Protein AF-A0A2E7THU2-F1 (afdb_monomer_lite)

Foldseek 3Di:
DDDDDDDDDDDDDDDDDDDDDDDDDDDDDDDPPPPPPPPDQPDQDPPADCALQQHDRRHGPLDALVDDDRDPFAWDDDPPPVASKTWTWDDDVPWTWIWIFHAAPSGTFKIKIWTDDPDLDPVVLVVVLVVVQVVVCVVQNHFPDKDKDWDADDPDDPDPQSKDWTWIWIKTWGPDPQKIKIWIWTWTHIPDDDPDHPDDDIDIITMIMIGGPVRPDHPDDDDPDDPDDDPVVVD

Sequence (235 aa):
MQLGYSQDDSLSFNPDSLETANVSTDTLSQVSAESISEESPAVLDPSIPLTIDAGYKGFLWGSSFQTTIITNFTKINKPDTSSMVKSFVGNLGPDSAHVHYFFADSGFWKVEIDFVIHDLSVEKQVQTFLRHEKNISEVYGPPSKINHKESGVSSAYSNLLDQRFSNAFYRSSWKAEPAVIELYLNSSVLLPKSDVSIFSGNYSILKLVYYNPDYMYSSSPAPPSQELPSIFEIY

pLDDT: mean 75.96, std 21.64, range [27.23, 97.25]

Secondary structure (DSSP, 8-state):
----PPP-----------------------------------PPPTTS--STTTEETTEETT--TTSPP--SSEEE--S-TTS-EEEEEEEETTEEEEEEEEEETTEEEEEEEEE------HHHHHHHHHHHHHHHHHHH-S-SEEEEEEEPPPS--SSTT--EEEEEEEEEEEEETTEEEEEEEEEEEEES--SS-SS---EEEEEEEEE-GGG----SPPPP---PPPGGG--

Radius of gyration: 30.38 Å; chains: 1; bounding box: 100×60×69 Å

Structure (mmCIF, N/CA/C/O backbone):
data_AF-A0A2E7THU2-F1
#
_entry.id   AF-A0A2E7THU2-F1
#
loop_
_atom_site.group_PDB
_atom_site.id
_atom_site.type_symbol
_atom_site.label_atom_id
_atom_site.label_alt_id
_atom_site.label_comp_id
_atom_site.label_asym_id
_atom_site.label_entity_id
_atom_site.label_seq_id
_atom_site.pdbx_PDB_ins_code
_atom_site.Cartn_x
_atom_site.Cartn_y
_atom_site.Cartn_z
_atom_site.occupancy
_atom_site.B_iso_or_equiv
_atom_site.auth_seq_id
_atom_site.auth_comp_id
_atom_site.auth_asym_id
_atom_site.auth_atom_id
_atom_site.pdbx_PDB_model_num
ATOM 1 N N . MET A 1 1 ? 43.177 21.218 44.335 1.00 36.66 1 MET A N 1
ATOM 2 C CA . MET A 1 1 ? 44.374 20.453 44.750 1.00 36.66 1 MET A CA 1
ATOM 3 C C . MET A 1 1 ? 43.893 19.242 45.525 1.00 36.66 1 MET A C 1
ATOM 5 O O . MET A 1 1 ? 43.012 19.436 46.342 1.00 36.66 1 MET A O 1
ATOM 9 N N . GLN A 1 2 ? 44.361 18.012 45.386 1.00 32.69 2 GLN A N 1
ATOM 10 C CA . GLN A 1 2 ? 45.108 17.267 44.376 1.00 32.69 2 GLN A CA 1
ATOM 11 C C . GLN A 1 2 ? 44.955 15.792 44.812 1.00 32.69 2 GLN A C 1
ATOM 13 O O . GLN A 1 2 ? 44.773 15.521 45.996 1.00 32.69 2 GLN A O 1
ATOM 18 N N . LEU A 1 3 ? 44.956 14.882 43.839 1.00 36.28 3 LEU A N 1
ATOM 19 C CA . LEU A 1 3 ? 44.870 13.424 43.977 1.00 36.28 3 LEU A CA 1
ATOM 20 C C . LEU A 1 3 ? 45.953 12.829 44.896 1.00 36.28 3 LEU A C 1
ATOM 22 O O . LEU A 1 3 ? 47.043 13.384 45.004 1.00 36.28 3 LEU A O 1
ATOM 26 N N . GLY A 1 4 ? 45.675 11.640 45.439 1.00 29.69 4 GLY A N 1
ATOM 27 C CA . GLY A 1 4 ? 46.665 10.761 46.065 1.00 29.69 4 GLY A CA 1
ATOM 28 C C . GLY A 1 4 ? 46.349 9.287 45.803 1.00 29.69 4 GLY A C 1
ATOM 29 O O . GLY A 1 4 ? 45.709 8.640 46.625 1.00 29.69 4 GLY A O 1
ATOM 30 N N . TYR A 1 5 ? 46.782 8.786 44.643 1.00 34.19 5 TYR A N 1
ATOM 31 C CA . TYR A 1 5 ? 47.061 7.366 44.389 1.00 34.19 5 TYR A CA 1
ATOM 32 C C . TYR A 1 5 ? 48.467 7.046 44.930 1.00 34.19 5 TYR A C 1
ATOM 34 O O . TYR A 1 5 ? 49.351 7.898 44.846 1.00 34.19 5 TYR A O 1
ATOM 42 N N . SER A 1 6 ? 48.673 5.840 45.472 1.00 36.47 6 SER A N 1
ATOM 43 C CA . SER A 1 6 ? 50.003 5.311 45.823 1.00 36.47 6 SER A CA 1
ATOM 44 C C . SER A 1 6 ? 50.592 4.455 44.697 1.00 36.47 6 SER A C 1
ATOM 46 O O . SER A 1 6 ? 49.871 3.709 44.038 1.00 36.47 6 SER A O 1
ATOM 48 N N . GLN A 1 7 ? 51.906 4.638 44.552 1.00 38.53 7 GLN A N 1
ATOM 49 C CA . GLN A 1 7 ? 52.924 4.099 43.636 1.00 38.53 7 GLN A CA 1
ATOM 50 C C . GLN A 1 7 ? 53.093 2.569 43.677 1.00 38.53 7 GLN A C 1
ATOM 52 O O . GLN A 1 7 ? 52.879 1.959 44.721 1.00 38.53 7 GLN A O 1
ATOM 57 N N . ASP A 1 8 ? 53.225 1.933 42.507 1.00 32.88 8 ASP A N 1
ATOM 58 C CA . ASP A 1 8 ? 54.447 1.493 41.777 1.00 32.88 8 ASP A CA 1
ATOM 59 C C . ASP A 1 8 ? 55.126 0.252 42.376 1.00 32.88 8 ASP A C 1
ATOM 61 O O . ASP A 1 8 ? 55.582 0.278 43.512 1.00 32.88 8 ASP A O 1
ATOM 65 N N . ASP A 1 9 ? 55.290 -0.794 41.557 1.00 31.39 9 ASP A N 1
ATOM 66 C CA . ASP A 1 9 ? 56.649 -1.183 41.169 1.00 31.39 9 ASP A CA 1
ATOM 67 C C . ASP A 1 9 ? 56.660 -1.975 39.850 1.00 31.39 9 ASP A C 1
ATOM 69 O O . ASP A 1 9 ? 55.867 -2.888 39.613 1.00 31.39 9 ASP A O 1
ATOM 73 N N . SER A 1 10 ? 57.568 -1.574 38.972 1.00 34.47 10 SER A N 1
ATOM 74 C CA . SER A 1 10 ? 57.788 -2.083 37.621 1.00 34.47 10 SER A CA 1
ATOM 75 C C . SER A 1 10 ? 59.093 -2.862 37.577 1.00 34.47 10 SER A C 1
ATOM 77 O O . SER A 1 10 ? 60.084 -2.296 38.011 1.00 34.47 10 SER A O 1
ATOM 79 N N . LEU A 1 11 ? 59.158 -4.039 36.942 1.00 30.11 11 LEU A N 1
ATOM 80 C CA . LEU A 1 11 ? 60.381 -4.505 36.268 1.00 30.11 11 LEU A CA 1
ATOM 81 C C . LEU A 1 11 ? 60.053 -5.472 35.115 1.00 30.11 11 LEU A C 1
ATOM 83 O O . LEU A 1 11 ? 59.598 -6.596 35.307 1.00 30.11 11 LEU A O 1
ATOM 87 N N . SER A 1 12 ? 60.325 -5.005 33.900 1.00 32.69 12 SER A N 1
ATOM 88 C CA . SER A 1 12 ? 60.489 -5.777 32.666 1.00 32.69 12 SER A CA 1
ATOM 89 C C . SER A 1 12 ? 61.888 -6.405 32.592 1.00 32.69 12 SER A C 1
ATOM 91 O O . SER A 1 12 ? 62.835 -5.740 32.998 1.00 32.69 12 SER A O 1
ATOM 93 N N . PHE A 1 13 ? 62.038 -7.597 32.000 1.00 27.23 13 PHE A N 1
ATOM 94 C CA . PHE A 1 13 ? 62.863 -7.871 30.799 1.00 27.23 13 PHE A CA 1
ATOM 95 C C . PHE A 1 13 ? 62.991 -9.386 30.524 1.00 27.23 13 PHE A C 1
ATOM 97 O O . PHE A 1 13 ? 63.272 -10.177 31.418 1.00 27.23 13 PHE A O 1
ATOM 104 N N . ASN A 1 14 ? 62.794 -9.750 29.253 1.00 37.06 14 ASN A N 1
ATOM 105 C CA . ASN A 1 14 ? 63.064 -11.050 28.613 1.00 37.06 14 ASN A CA 1
ATOM 106 C C . ASN A 1 14 ? 64.554 -11.097 28.185 1.00 37.06 14 ASN A C 1
ATOM 108 O O . ASN A 1 14 ? 65.087 -10.012 27.915 1.00 37.06 14 ASN A O 1
ATOM 112 N N . PRO A 1 15 ? 65.241 -12.261 28.075 1.00 40.44 15 PRO A N 1
ATOM 113 C CA . PRO A 1 15 ? 65.315 -12.931 26.760 1.00 40.44 15 PRO A CA 1
ATOM 114 C C . PRO A 1 15 ? 65.595 -14.465 26.739 1.00 40.44 15 PRO A C 1
ATOM 116 O O . PRO A 1 15 ? 66.314 -15.010 27.567 1.00 40.44 15 PRO A O 1
ATOM 119 N N . ASP A 1 16 ? 65.035 -15.106 25.708 1.00 31.17 16 ASP A N 1
ATOM 120 C CA . ASP A 1 16 ? 65.533 -16.182 24.819 1.00 31.17 16 ASP A CA 1
ATOM 121 C C . ASP A 1 16 ? 66.603 -17.214 25.271 1.00 31.17 16 ASP A C 1
ATOM 123 O O . ASP A 1 16 ? 67.720 -16.865 25.649 1.00 31.17 16 ASP A O 1
ATOM 127 N N . SER A 1 17 ? 66.307 -18.512 25.081 1.00 33.50 17 SER A N 1
ATOM 128 C CA . SER A 1 17 ? 67.277 -19.619 24.898 1.00 33.50 17 SER A CA 1
ATOM 129 C C . SER A 1 17 ? 66.589 -20.862 24.300 1.00 33.50 17 SER A C 1
ATOM 131 O O . SER A 1 17 ? 65.659 -21.405 24.895 1.00 33.50 17 SER A O 1
ATOM 133 N N . LEU A 1 18 ? 67.071 -21.319 23.138 1.00 32.97 18 LEU A N 1
ATOM 134 C CA . LEU A 1 18 ? 66.716 -22.575 22.462 1.00 32.97 18 LEU A CA 1
ATOM 135 C C . LEU A 1 18 ? 67.296 -23.813 23.174 1.00 32.97 18 LEU A C 1
ATOM 137 O O . LEU A 1 18 ? 68.434 -23.753 23.621 1.00 32.97 18 LEU A O 1
ATOM 141 N N . GLU A 1 19 ? 66.602 -24.960 23.102 1.00 32.38 19 GLU A N 1
ATOM 142 C CA . GLU A 1 19 ? 67.194 -26.228 22.624 1.00 32.38 19 GLU A CA 1
ATOM 143 C C . GLU A 1 19 ? 66.137 -27.294 22.237 1.00 32.38 19 GLU A C 1
ATOM 145 O O . GLU A 1 19 ? 65.089 -27.454 22.856 1.00 32.38 19 GLU A O 1
ATOM 150 N N . THR A 1 20 ? 66.450 -27.976 21.133 1.00 29.09 20 THR A N 1
ATOM 151 C CA . THR A 1 20 ? 65.797 -29.074 20.379 1.00 29.09 20 THR A CA 1
ATOM 152 C C . THR A 1 20 ? 65.782 -30.417 21.155 1.00 29.09 20 THR A C 1
ATOM 154 O O . THR A 1 20 ? 66.519 -30.541 22.118 1.00 29.09 20 THR A O 1
ATOM 157 N N . ALA A 1 21 ? 65.082 -31.521 20.847 1.00 28.55 21 ALA A N 1
ATOM 158 C CA . ALA A 1 21 ? 64.536 -32.113 19.622 1.00 28.55 21 ALA A CA 1
ATOM 159 C C . ALA A 1 21 ? 63.542 -33.250 19.990 1.00 28.55 21 ALA A C 1
ATOM 161 O O . ALA A 1 21 ? 63.718 -33.892 21.022 1.00 28.55 21 ALA A O 1
ATOM 162 N N . ASN A 1 22 ? 62.592 -33.593 19.107 1.00 33.06 22 ASN A N 1
ATOM 163 C CA . ASN A 1 22 ? 62.452 -34.981 18.636 1.00 33.06 22 ASN A CA 1
ATOM 164 C C . ASN A 1 22 ? 61.544 -35.079 17.399 1.00 33.06 22 ASN A C 1
ATOM 166 O O . ASN A 1 22 ? 60.392 -34.655 17.406 1.00 33.06 22 ASN A O 1
ATOM 170 N N . VAL A 1 23 ? 62.101 -35.664 16.339 1.00 34.66 23 VAL A N 1
ATOM 171 C CA . VAL A 1 23 ? 61.434 -36.041 15.089 1.00 34.66 23 VAL A CA 1
ATOM 172 C C . VAL A 1 23 ? 60.773 -37.405 15.271 1.00 34.66 23 VAL A C 1
ATOM 174 O O . VAL A 1 23 ? 61.412 -38.346 15.735 1.00 34.66 23 VAL A O 1
ATOM 177 N N . SER A 1 24 ? 59.523 -37.541 14.836 1.00 36.72 24 SER A N 1
ATOM 178 C CA . SER A 1 24 ? 58.955 -38.800 14.346 1.00 36.72 24 SER A CA 1
ATOM 179 C C . SER A 1 24 ? 57.839 -38.463 13.361 1.00 36.72 24 SER A C 1
ATOM 181 O O . SER A 1 24 ? 56.866 -37.793 13.691 1.00 36.72 24 SER A O 1
ATOM 183 N N . THR A 1 25 ? 58.064 -38.868 12.119 1.00 33.19 25 THR A N 1
ATOM 184 C CA . THR A 1 25 ? 57.139 -38.871 10.984 1.00 33.19 25 THR A CA 1
ATOM 185 C C . THR A 1 25 ? 5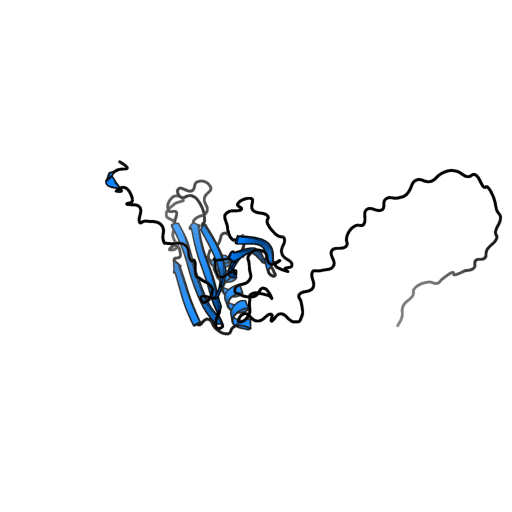5.950 -39.791 11.261 1.00 33.19 25 THR A C 1
ATOM 187 O O . THR A 1 25 ? 56.176 -40.861 11.819 1.00 33.19 25 THR A O 1
ATOM 190 N N . ASP A 1 26 ? 54.734 -39.450 10.822 1.00 28.98 26 ASP A N 1
ATOM 191 C CA . ASP A 1 26 ? 54.126 -40.058 9.624 1.00 28.98 26 ASP A CA 1
ATOM 192 C C . ASP A 1 26 ? 52.712 -39.495 9.322 1.00 28.98 26 ASP A C 1
ATOM 194 O O . ASP A 1 26 ? 51.917 -39.206 10.211 1.00 28.98 26 ASP A O 1
ATOM 198 N N . THR A 1 27 ? 52.464 -39.390 8.018 1.00 36.00 27 THR A N 1
ATOM 199 C CA . THR A 1 27 ? 51.205 -39.473 7.262 1.00 36.00 27 THR A CA 1
ATOM 200 C C . THR A 1 27 ? 50.107 -38.400 7.348 1.00 36.00 27 THR A C 1
ATOM 202 O O . THR A 1 27 ? 49.414 -38.183 8.336 1.00 36.00 27 THR A O 1
ATOM 205 N N . LEU A 1 28 ? 49.894 -37.829 6.157 1.00 38.88 28 LEU A N 1
ATOM 206 C CA . LEU A 1 28 ? 48.783 -37.027 5.664 1.00 38.88 28 LEU A CA 1
ATOM 207 C C . LEU A 1 28 ? 47.397 -37.428 6.195 1.00 38.88 28 LEU A C 1
ATOM 209 O O . LEU A 1 28 ? 46.956 -38.565 6.043 1.00 38.88 28 LEU A O 1
ATOM 213 N N . SER A 1 29 ? 46.619 -36.421 6.583 1.00 35.50 29 SER A N 1
ATOM 214 C CA . SER A 1 29 ? 45.188 -36.367 6.279 1.00 35.50 29 SER A CA 1
ATOM 215 C C . SER A 1 29 ? 44.806 -34.912 6.031 1.00 35.50 29 SER A C 1
ATOM 217 O O . SER A 1 29 ? 44.864 -34.071 6.925 1.00 35.50 29 SER A O 1
ATOM 219 N N . GLN A 1 30 ? 44.507 -34.612 4.766 1.00 34.91 30 GLN A N 1
ATOM 220 C CA . GLN A 1 30 ? 44.050 -33.310 4.302 1.00 34.91 30 GLN A CA 1
ATOM 221 C C . GLN A 1 30 ? 42.793 -32.886 5.062 1.00 34.91 30 GLN A C 1
ATOM 223 O O . GLN A 1 30 ? 41.739 -33.511 4.967 1.00 34.91 30 GLN A O 1
ATOM 228 N N . VAL A 1 31 ? 42.920 -31.755 5.747 1.00 32.41 31 VAL A N 1
ATOM 229 C CA . VAL A 1 31 ? 41.835 -30.820 6.031 1.00 32.41 31 VAL A CA 1
ATOM 230 C C . VAL A 1 31 ? 41.102 -30.516 4.724 1.00 32.41 31 VAL A C 1
ATOM 232 O O . VAL A 1 31 ? 41.600 -29.777 3.877 1.00 32.41 31 VAL A O 1
ATOM 235 N N . SER A 1 32 ? 39.912 -31.089 4.555 1.00 32.72 32 SER A N 1
ATOM 236 C CA . SER A 1 32 ? 38.909 -30.500 3.671 1.00 32.72 32 SER A CA 1
ATOM 237 C C . SER A 1 32 ? 38.286 -29.357 4.456 1.00 32.72 32 SER A C 1
ATOM 239 O O . SER A 1 32 ? 37.330 -29.545 5.200 1.00 32.72 32 SER A O 1
ATOM 241 N N . ALA A 1 33 ? 38.918 -28.187 4.368 1.00 36.19 33 ALA A N 1
ATOM 242 C CA . ALA A 1 33 ? 38.270 -26.944 4.730 1.00 36.19 33 ALA A CA 1
ATOM 243 C C . ALA A 1 33 ? 37.084 -26.784 3.774 1.00 36.19 33 ALA A C 1
ATOM 245 O O . ALA A 1 33 ? 37.266 -26.463 2.600 1.00 36.19 33 ALA A O 1
ATOM 246 N N . GLU A 1 34 ? 35.881 -27.082 4.263 1.00 31.73 34 GLU A N 1
ATOM 247 C CA . GLU A 1 34 ? 34.660 -26.580 3.651 1.00 31.73 34 GLU A CA 1
ATOM 248 C C . GLU A 1 34 ? 34.815 -25.066 3.562 1.00 31.73 34 GLU A C 1
ATOM 250 O O . GLU A 1 34 ? 34.878 -24.353 4.565 1.00 31.73 34 GLU A O 1
ATOM 255 N N . SER A 1 35 ? 34.966 -24.591 2.332 1.00 34.38 35 SER A N 1
ATOM 256 C CA . SER A 1 35 ? 34.898 -23.187 1.988 1.00 34.38 35 SER A CA 1
ATOM 257 C C . SER A 1 35 ? 33.514 -22.687 2.380 1.00 34.38 35 SER A C 1
ATOM 259 O O . SER A 1 35 ? 32.553 -22.827 1.618 1.00 34.38 35 SER A O 1
ATOM 261 N N . ILE A 1 36 ? 33.418 -22.124 3.584 1.00 36.06 36 ILE A N 1
ATOM 262 C CA . ILE A 1 36 ? 32.343 -21.218 3.963 1.00 36.06 36 ILE A CA 1
ATOM 263 C C . ILE A 1 36 ? 32.417 -20.107 2.924 1.00 36.06 36 ILE A C 1
ATOM 265 O O . ILE A 1 36 ? 33.334 -19.289 2.924 1.00 36.06 36 ILE A O 1
ATOM 269 N N . SER A 1 37 ? 31.511 -20.171 1.954 1.00 37.53 37 SER A N 1
ATOM 270 C CA . SER A 1 37 ? 31.325 -19.090 1.006 1.00 37.53 37 SER A CA 1
ATOM 271 C C . SER A 1 37 ? 30.804 -17.929 1.837 1.00 37.53 37 SER A C 1
ATOM 273 O O . SER A 1 37 ? 29.644 -17.925 2.238 1.00 37.53 37 SER A O 1
ATOM 275 N N . GLU A 1 38 ? 31.685 -16.992 2.174 1.00 38.62 38 GLU A N 1
ATOM 276 C CA . GLU A 1 38 ? 31.270 -15.661 2.587 1.00 38.62 38 GLU A CA 1
ATOM 277 C C . GLU A 1 38 ? 30.451 -15.108 1.418 1.00 38.62 38 GLU A C 1
ATOM 279 O O . GLU A 1 38 ? 31.000 -14.715 0.385 1.00 38.62 38 GLU A O 1
ATOM 284 N N . GLU A 1 39 ? 29.120 -15.168 1.536 1.00 42.59 39 GLU A N 1
ATOM 285 C CA . GLU A 1 39 ? 28.214 -14.425 0.670 1.00 42.59 39 GLU A CA 1
ATOM 286 C C . GLU A 1 39 ? 28.610 -12.956 0.794 1.00 42.59 39 GLU A C 1
ATOM 288 O O . GLU A 1 39 ? 28.252 -12.254 1.740 1.00 42.59 39 GLU A O 1
ATOM 293 N N . SER A 1 40 ? 29.414 -12.500 -0.166 1.00 41.00 40 SER A N 1
ATOM 294 C CA . SER A 1 40 ? 29.625 -11.082 -0.391 1.00 41.00 40 SER A CA 1
ATOM 295 C C . SER A 1 40 ? 28.244 -10.437 -0.510 1.00 41.00 40 SER A C 1
ATOM 297 O O . SER A 1 40 ? 27.393 -10.987 -1.220 1.00 41.00 40 SER A O 1
ATOM 299 N N . PRO A 1 41 ? 27.985 -9.306 0.170 1.00 47.34 41 PRO A N 1
ATOM 300 C CA . PRO A 1 41 ? 26.692 -8.648 0.079 1.00 47.34 41 PRO A CA 1
ATOM 301 C C . PRO A 1 41 ? 26.412 -8.390 -1.397 1.00 47.34 41 PRO A C 1
ATOM 303 O O . PRO A 1 41 ? 27.252 -7.814 -2.086 1.00 47.34 41 PRO A O 1
ATOM 306 N N . ALA A 1 42 ? 25.276 -8.879 -1.896 1.00 57.41 42 ALA A N 1
ATOM 307 C CA . ALA A 1 42 ? 24.898 -8.731 -3.292 1.00 57.41 42 ALA A CA 1
ATOM 308 C C . ALA A 1 42 ? 24.876 -7.235 -3.644 1.00 57.41 42 ALA A C 1
ATOM 310 O O . ALA A 1 42 ? 23.967 -6.500 -3.256 1.00 57.41 42 ALA A O 1
ATOM 311 N N . VAL A 1 43 ? 25.929 -6.768 -4.315 1.00 58.12 43 VAL A N 1
ATOM 312 C CA . VAL A 1 43 ? 26.089 -5.360 -4.669 1.00 58.12 43 VAL A CA 1
ATOM 313 C C . VAL A 1 43 ? 25.135 -5.075 -5.822 1.00 58.12 43 VAL A C 1
ATOM 315 O O . VAL A 1 43 ? 25.217 -5.710 -6.873 1.00 58.12 43 VAL A O 1
ATOM 318 N N . LEU A 1 44 ? 24.205 -4.143 -5.614 1.00 62.81 44 LEU A N 1
ATOM 319 C CA . LEU A 1 44 ? 23.364 -3.611 -6.684 1.00 62.81 44 LEU A CA 1
ATOM 320 C C . LEU A 1 44 ? 24.270 -2.985 -7.753 1.00 62.81 44 LEU A C 1
ATOM 322 O O . LEU A 1 44 ? 25.150 -2.193 -7.416 1.00 62.81 44 LEU A O 1
ATOM 326 N N . ASP A 1 45 ? 24.060 -3.336 -9.023 1.00 64.50 45 ASP A N 1
ATOM 327 C CA . ASP A 1 45 ? 24.784 -2.717 -10.136 1.00 64.50 45 ASP A CA 1
ATOM 328 C C . ASP A 1 45 ? 24.530 -1.195 -10.111 1.00 64.50 45 ASP A C 1
ATOM 330 O O . ASP A 1 45 ? 23.372 -0.775 -10.213 1.00 64.50 45 ASP A O 1
ATOM 334 N N . PRO A 1 46 ? 25.577 -0.357 -9.971 1.00 64.31 46 PRO A N 1
ATOM 335 C CA . PRO A 1 46 ? 25.435 1.097 -9.892 1.00 64.31 46 PRO A CA 1
ATOM 336 C C . PRO A 1 46 ? 24.834 1.717 -11.161 1.00 64.31 46 PRO A C 1
ATOM 338 O O . PRO A 1 46 ? 24.434 2.880 -11.142 1.00 64.31 46 PRO A O 1
ATOM 341 N N . SER A 1 47 ? 24.764 0.959 -12.256 1.00 66.94 47 SER A N 1
ATOM 342 C CA . SER A 1 47 ? 24.158 1.378 -13.520 1.00 66.94 47 SER A CA 1
ATOM 343 C C . SER A 1 47 ? 22.625 1.343 -13.491 1.00 66.94 47 SER A C 1
ATOM 345 O O . SER A 1 47 ? 21.994 1.913 -14.382 1.00 66.94 47 SER A O 1
ATOM 347 N N . ILE A 1 48 ? 22.008 0.680 -12.502 1.00 68.88 48 ILE A N 1
ATOM 348 C CA . ILE A 1 48 ? 20.552 0.538 -12.425 1.00 68.88 48 ILE A CA 1
ATOM 349 C C . ILE A 1 48 ? 19.942 1.728 -11.669 1.00 68.88 48 ILE A C 1
ATOM 351 O O . ILE A 1 48 ? 20.269 1.945 -10.498 1.00 68.88 48 ILE A O 1
ATOM 355 N N . PRO A 1 49 ? 19.006 2.479 -12.280 1.00 71.50 49 PRO A N 1
ATOM 356 C CA . PRO A 1 49 ? 18.317 3.556 -11.584 1.00 71.50 49 PRO A CA 1
ATOM 357 C C . PRO A 1 49 ? 17.529 3.028 -10.376 1.00 71.50 49 PRO A C 1
ATOM 359 O O . PRO A 1 49 ? 16.746 2.082 -10.474 1.00 71.50 49 PRO A O 1
ATOM 362 N N . LEU A 1 50 ? 17.714 3.669 -9.220 1.00 80.31 50 LEU A N 1
ATOM 363 C CA . LEU A 1 50 ? 16.972 3.378 -7.983 1.00 80.31 50 LEU A CA 1
ATOM 364 C C . LEU A 1 50 ? 15.651 4.158 -7.889 1.00 80.31 50 LEU A C 1
ATOM 366 O O . LEU A 1 50 ? 14.996 4.170 -6.844 1.00 80.31 50 LEU A O 1
ATOM 370 N N . THR A 1 51 ? 15.286 4.843 -8.964 1.00 84.00 51 THR A N 1
ATOM 371 C CA . THR A 1 51 ? 14.125 5.714 -9.060 1.00 84.00 51 THR A CA 1
ATOM 372 C C . THR A 1 51 ? 12.879 4.910 -9.431 1.00 84.00 51 THR A C 1
ATOM 374 O O . THR A 1 51 ? 12.942 3.909 -10.145 1.00 84.00 51 THR A O 1
ATOM 377 N N . ILE A 1 52 ? 11.728 5.336 -8.900 1.00 88.00 52 ILE A N 1
ATOM 378 C CA . ILE A 1 52 ? 10.468 4.587 -9.020 1.00 88.00 52 ILE A CA 1
ATOM 379 C C . ILE A 1 52 ? 9.912 4.552 -10.452 1.00 88.00 52 ILE A C 1
ATOM 381 O O . ILE A 1 52 ? 9.104 3.687 -10.780 1.00 88.00 52 ILE A O 1
ATOM 385 N N . ASP A 1 53 ? 10.358 5.470 -11.306 1.00 86.75 53 ASP A N 1
ATOM 386 C CA . ASP A 1 53 ? 10.016 5.539 -12.725 1.00 86.75 53 ASP A CA 1
ATOM 387 C C . ASP A 1 53 ? 10.612 4.368 -13.524 1.00 86.75 53 ASP A C 1
ATOM 389 O O . ASP A 1 53 ? 9.950 3.812 -14.400 1.00 86.75 53 ASP A O 1
ATOM 393 N N . ALA A 1 54 ? 11.826 3.941 -13.174 1.00 86.69 54 ALA A N 1
ATOM 394 C CA . ALA A 1 54 ? 12.511 2.815 -13.798 1.00 86.69 54 ALA A CA 1
ATOM 395 C C . ALA A 1 54 ? 12.137 1.466 -13.164 1.00 86.69 54 ALA A C 1
ATOM 397 O O . ALA A 1 54 ? 12.045 0.450 -13.858 1.00 86.69 54 ALA A O 1
ATOM 398 N N . GLY A 1 55 ? 11.923 1.432 -11.847 1.00 88.56 55 GLY A N 1
ATOM 399 C CA . GLY A 1 55 ? 11.672 0.188 -11.127 1.00 88.56 55 GLY A CA 1
ATOM 400 C C . GLY A 1 55 ? 11.528 0.355 -9.620 1.00 88.56 55 GLY A C 1
ATOM 401 O O . GLY A 1 55 ? 11.649 1.442 -9.067 1.00 88.56 55 GLY A O 1
ATOM 402 N N . TYR A 1 56 ? 11.312 -0.751 -8.912 1.00 89.69 56 TYR A N 1
ATOM 403 C CA . TYR A 1 56 ? 11.265 -0.743 -7.452 1.00 89.69 56 TYR A CA 1
ATOM 404 C C . TYR A 1 56 ? 12.612 -1.160 -6.855 1.00 89.69 56 TYR A C 1
ATOM 406 O O . TYR A 1 56 ? 13.021 -2.312 -6.993 1.00 89.69 56 TYR A O 1
ATOM 414 N N . LYS A 1 57 ? 13.290 -0.236 -6.155 1.00 87.25 57 LYS A N 1
ATOM 415 C CA . LYS A 1 57 ? 14.573 -0.474 -5.454 1.00 87.25 57 LYS A CA 1
ATOM 416 C C . LYS A 1 57 ? 15.631 -1.168 -6.333 1.00 87.25 57 LYS A C 1
ATOM 418 O O . LYS A 1 57 ? 16.282 -2.111 -5.896 1.00 87.25 57 LYS A O 1
ATOM 423 N N . GLY A 1 58 ? 15.778 -0.715 -7.578 1.00 84.12 58 GLY A N 1
ATOM 424 C CA . GLY A 1 58 ? 16.725 -1.295 -8.538 1.00 84.12 58 GLY A CA 1
ATOM 425 C C . GLY A 1 58 ? 16.221 -2.553 -9.254 1.00 84.12 58 GLY A C 1
ATOM 426 O O . GLY A 1 58 ? 16.964 -3.158 -10.017 1.00 84.12 58 GLY A O 1
ATOM 427 N N . PHE A 1 59 ? 14.965 -2.959 -9.053 1.00 90.19 59 PHE A N 1
ATOM 428 C CA . PHE A 1 59 ? 14.328 -3.995 -9.863 1.00 90.19 59 PHE A CA 1
ATOM 429 C C . PHE A 1 59 ? 13.414 -3.362 -10.917 1.00 90.19 59 PHE A C 1
ATOM 431 O O . PHE A 1 59 ? 12.372 -2.799 -10.580 1.00 90.19 59 PHE A O 1
ATOM 438 N N . LEU A 1 60 ? 13.828 -3.427 -12.185 1.00 92.00 60 LEU A N 1
ATOM 439 C CA . LEU A 1 60 ? 13.194 -2.712 -13.297 1.00 92.00 60 LEU A CA 1
ATOM 440 C C . LEU A 1 60 ? 11.785 -3.229 -13.605 1.00 92.00 60 LEU A C 1
ATOM 442 O O . LEU A 1 60 ? 11.561 -4.445 -13.638 1.00 92.00 60 LEU A O 1
ATOM 446 N N . TRP A 1 61 ? 10.857 -2.316 -13.901 1.00 92.88 61 TRP A N 1
ATOM 447 C CA . TRP A 1 61 ? 9.534 -2.668 -14.428 1.00 92.88 61 TRP A CA 1
ATOM 448 C C . TRP A 1 61 ? 9.661 -3.482 -15.728 1.00 92.88 61 TRP A C 1
ATOM 450 O O . TRP A 1 61 ? 10.591 -3.290 -16.506 1.00 92.88 61 TRP A O 1
ATOM 460 N N . GLY A 1 62 ? 8.766 -4.447 -15.936 1.00 90.62 62 GLY A N 1
ATOM 461 C CA . GLY A 1 62 ? 8.793 -5.369 -17.076 1.00 90.62 62 GLY A CA 1
ATOM 462 C C . GLY A 1 62 ? 9.843 -6.483 -16.995 1.00 90.62 62 GLY A C 1
ATOM 463 O O . GLY A 1 62 ? 9.922 -7.324 -17.889 1.00 90.62 62 GLY A O 1
ATOM 464 N N . SER A 1 63 ? 10.639 -6.548 -15.922 1.00 91.81 63 SER A N 1
ATOM 465 C CA . SER A 1 63 ? 11.635 -7.614 -15.751 1.00 91.81 63 SER A CA 1
ATOM 466 C C . SER A 1 63 ? 10.999 -9.006 -15.743 1.00 91.81 63 SER A C 1
ATOM 468 O O . SER A 1 63 ? 9.932 -9.220 -15.162 1.00 91.81 63 SER A O 1
ATOM 470 N N . SER A 1 64 ? 11.692 -9.975 -16.343 1.00 90.06 64 SER A N 1
ATOM 471 C CA . SER A 1 64 ? 11.266 -11.377 -16.365 1.00 90.06 64 SER A CA 1
ATOM 472 C C . SER A 1 64 ? 11.196 -11.978 -14.959 1.00 90.06 64 SER A C 1
ATOM 474 O O . SER A 1 64 ? 11.988 -11.646 -14.073 1.00 90.06 64 SER A O 1
ATOM 476 N N . PHE A 1 65 ? 10.302 -12.953 -14.775 1.00 88.00 65 PHE A N 1
ATOM 477 C CA . PHE A 1 65 ? 10.233 -13.745 -13.549 1.00 88.00 65 PHE A CA 1
ATOM 478 C C . PHE A 1 65 ? 11.548 -14.474 -13.242 1.00 88.00 65 PHE A C 1
ATOM 480 O O . PHE A 1 65 ? 11.827 -14.748 -12.082 1.00 88.00 65 PHE A O 1
ATOM 487 N N . GLN A 1 66 ? 12.396 -14.776 -14.228 1.00 86.88 66 GLN A N 1
ATOM 488 C CA . GLN A 1 66 ? 13.670 -15.457 -13.961 1.00 86.88 66 GLN A CA 1
ATOM 489 C C . GLN A 1 66 ? 14.753 -14.527 -13.404 1.00 86.88 66 GLN A C 1
ATOM 491 O O . GLN A 1 66 ? 15.711 -15.002 -12.799 1.00 86.88 66 GLN A O 1
ATOM 496 N N . THR A 1 67 ? 14.586 -13.209 -13.525 1.00 87.50 67 THR A N 1
ATOM 497 C CA . THR A 1 67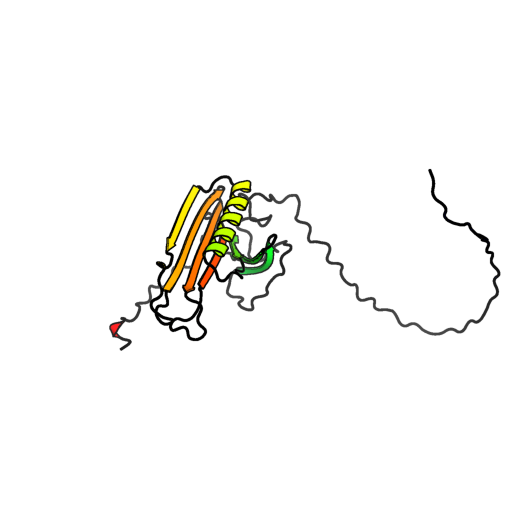 ? 15.571 -12.240 -13.041 1.00 87.50 67 THR A CA 1
ATOM 498 C C . THR A 1 67 ? 15.697 -12.305 -11.518 1.00 87.50 67 THR A C 1
ATOM 500 O O . THR A 1 67 ? 14.698 -12.305 -10.786 1.00 87.50 67 THR A O 1
ATOM 503 N N . THR A 1 68 ? 16.932 -12.373 -11.026 1.00 86.81 68 THR A N 1
ATOM 504 C CA . THR A 1 68 ? 17.233 -12.355 -9.590 1.00 86.81 68 THR A CA 1
ATOM 505 C C . THR A 1 68 ? 16.921 -10.981 -9.009 1.00 86.81 68 THR A C 1
ATOM 507 O O . THR A 1 68 ? 17.361 -9.963 -9.534 1.00 86.81 68 THR A O 1
ATOM 510 N N . ILE A 1 69 ? 16.163 -10.956 -7.914 1.00 86.75 69 ILE A N 1
ATOM 511 C CA . ILE A 1 69 ? 15.898 -9.731 -7.157 1.00 86.75 69 ILE A CA 1
ATOM 512 C C . ILE A 1 69 ? 16.996 -9.615 -6.107 1.00 86.75 69 ILE A C 1
ATOM 514 O O . ILE A 1 69 ? 17.097 -10.470 -5.228 1.00 86.75 69 ILE A O 1
ATOM 518 N N . ILE A 1 70 ? 17.807 -8.568 -6.210 1.00 85.19 70 ILE A N 1
ATOM 519 C CA . ILE A 1 70 ? 18.832 -8.246 -5.220 1.00 85.19 70 ILE A CA 1
ATOM 520 C C . ILE A 1 70 ? 18.154 -7.467 -4.094 1.00 85.19 70 ILE A C 1
ATOM 522 O O . ILE A 1 70 ? 17.637 -6.371 -4.308 1.00 85.19 70 ILE A O 1
ATOM 526 N N . THR A 1 71 ? 18.099 -8.051 -2.901 1.00 85.12 71 THR A N 1
ATOM 527 C CA . THR A 1 71 ? 17.458 -7.434 -1.740 1.00 85.12 71 THR A CA 1
ATOM 528 C C . THR A 1 71 ? 18.022 -7.984 -0.435 1.00 85.12 71 THR A C 1
ATOM 530 O O . THR A 1 71 ? 18.505 -9.110 -0.393 1.00 85.12 71 THR A O 1
ATOM 533 N N . ASN A 1 72 ? 17.912 -7.199 0.638 1.00 85.81 72 ASN A N 1
ATOM 534 C CA . ASN A 1 72 ? 18.308 -7.600 1.992 1.00 85.81 72 ASN A CA 1
ATOM 535 C C . ASN A 1 72 ? 17.235 -8.450 2.700 1.00 85.81 72 ASN A C 1
ATOM 537 O O . ASN A 1 72 ? 17.402 -8.804 3.864 1.00 85.81 72 ASN A O 1
ATOM 541 N N . PHE A 1 73 ? 16.106 -8.724 2.041 1.00 88.56 73 PHE A N 1
ATOM 542 C CA . PHE A 1 73 ? 15.049 -9.565 2.595 1.00 88.56 73 PHE A CA 1
ATOM 543 C C . PHE A 1 73 ? 15.328 -11.049 2.374 1.00 88.56 73 PHE A C 1
ATOM 545 O O . PHE A 1 73 ? 15.824 -11.464 1.326 1.00 88.56 73 PHE A O 1
ATOM 552 N N . THR A 1 74 ? 14.894 -11.868 3.325 1.00 91.00 74 THR A N 1
ATOM 553 C CA . THR A 1 74 ? 14.980 -13.320 3.216 1.00 91.00 74 THR A CA 1
ATOM 554 C C . THR A 1 74 ? 13.894 -13.821 2.274 1.00 91.00 74 THR A C 1
ATOM 556 O O . THR A 1 74 ? 12.704 -13.576 2.485 1.00 91.00 74 THR A O 1
ATOM 559 N N . LYS A 1 75 ? 14.285 -14.534 1.218 1.00 89.31 75 LYS A N 1
ATOM 560 C CA . LYS A 1 75 ? 13.341 -15.114 0.258 1.00 89.31 75 LYS A CA 1
ATOM 561 C C . LYS A 1 75 ? 12.502 -16.213 0.916 1.00 89.31 75 LYS A C 1
ATOM 563 O O . LYS A 1 75 ? 13.040 -17.136 1.522 1.00 89.31 75 LYS A O 1
ATOM 568 N N . ILE A 1 76 ? 11.188 -16.158 0.717 1.00 88.44 76 ILE A N 1
ATOM 569 C CA . ILE A 1 76 ? 10.263 -17.231 1.082 1.00 88.44 76 ILE A CA 1
ATOM 570 C C . ILE A 1 76 ? 10.035 -18.092 -0.159 1.00 88.44 76 ILE A C 1
ATOM 572 O O . ILE A 1 76 ? 9.410 -17.663 -1.133 1.00 88.44 76 ILE A O 1
ATOM 576 N N . ASN A 1 77 ? 10.533 -19.326 -0.125 1.00 77.56 77 ASN A N 1
ATOM 577 C CA . ASN A 1 77 ? 10.243 -20.306 -1.165 1.00 77.56 77 ASN A CA 1
ATOM 578 C C . ASN A 1 77 ? 8.835 -20.859 -0.930 1.00 77.56 77 ASN A C 1
ATOM 580 O O . ASN A 1 77 ? 8.629 -21.722 -0.078 1.00 77.56 77 ASN A O 1
ATOM 584 N N . LYS A 1 78 ? 7.854 -20.330 -1.663 1.00 67.25 78 LYS A N 1
ATOM 585 C CA . LYS A 1 78 ? 6.496 -20.874 -1.664 1.00 67.25 78 LYS A CA 1
ATOM 586 C C . LYS A 1 78 ? 6.453 -22.079 -2.621 1.00 67.25 78 LYS A C 1
ATOM 588 O O . LYS A 1 78 ? 6.980 -21.961 -3.727 1.00 67.25 78 LYS A O 1
ATOM 593 N N . PRO A 1 79 ? 5.861 -23.223 -2.234 1.00 55.88 79 PRO A N 1
ATOM 594 C CA . PRO A 1 79 ? 5.815 -24.420 -3.081 1.00 55.88 79 PRO A CA 1
ATOM 595 C C . PRO A 1 79 ? 4.905 -24.274 -4.317 1.00 55.88 79 PRO A C 1
ATOM 597 O O . PRO A 1 79 ? 4.982 -25.092 -5.233 1.00 55.88 79 PRO A O 1
ATOM 600 N N . ASP A 1 80 ? 4.080 -23.222 -4.376 1.00 58.75 80 ASP A N 1
ATOM 601 C CA . ASP A 1 80 ? 3.137 -22.977 -5.470 1.00 58.75 80 ASP A CA 1
ATOM 602 C C . ASP A 1 80 ? 3.831 -22.362 -6.695 1.00 58.75 80 ASP A C 1
ATOM 604 O O . ASP A 1 80 ? 3.858 -21.145 -6.902 1.00 58.75 80 ASP A O 1
ATOM 608 N N . THR A 1 81 ? 4.367 -23.240 -7.540 1.00 56.50 81 THR A N 1
ATOM 609 C CA . THR A 1 81 ? 5.019 -22.926 -8.825 1.00 56.50 81 THR A CA 1
ATOM 610 C C . THR A 1 81 ? 4.097 -22.283 -9.869 1.00 56.50 81 THR A C 1
ATOM 612 O O . THR A 1 81 ? 4.594 -21.758 -10.862 1.00 56.50 81 THR A O 1
ATOM 615 N N . SER A 1 82 ? 2.776 -22.284 -9.660 1.00 59.94 82 SER A N 1
ATOM 616 C CA . SER A 1 82 ? 1.803 -21.644 -10.559 1.00 59.94 82 SER A CA 1
ATOM 617 C C . SER A 1 82 ? 1.629 -20.144 -10.311 1.00 59.94 82 SER A C 1
ATOM 619 O O . SER A 1 82 ? 1.107 -19.438 -11.173 1.00 59.94 82 SER A O 1
ATOM 621 N N . SER A 1 83 ? 2.059 -19.636 -9.152 1.00 68.94 83 SER A N 1
ATOM 622 C CA . SER A 1 83 ? 1.971 -18.209 -8.856 1.00 68.94 83 SER A C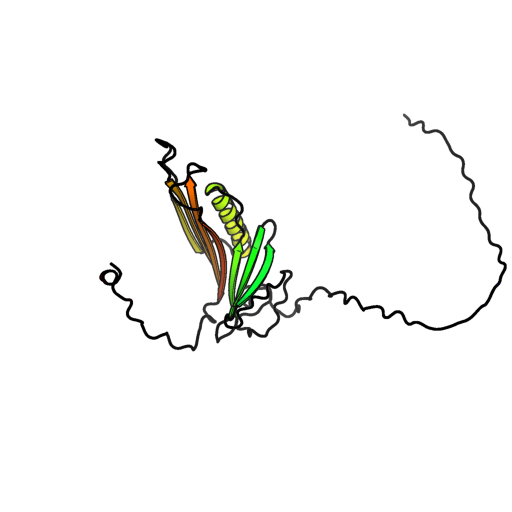A 1
ATOM 623 C C . SER A 1 83 ? 3.196 -17.482 -9.412 1.00 68.94 83 SER A C 1
ATOM 625 O O . SER A 1 83 ? 4.325 -17.735 -8.996 1.00 68.94 83 SER A O 1
ATOM 627 N N . MET A 1 84 ? 2.988 -16.552 -10.349 1.00 85.06 84 MET A N 1
ATOM 628 C CA . MET A 1 84 ? 4.026 -15.632 -10.835 1.00 85.06 84 MET A CA 1
ATOM 629 C C . MET A 1 84 ? 4.335 -14.555 -9.777 1.00 85.06 84 MET A C 1
ATOM 631 O O . MET A 1 84 ? 4.189 -13.353 -10.005 1.00 85.06 84 MET A O 1
ATOM 635 N N . VAL A 1 85 ? 4.708 -14.998 -8.573 1.00 89.50 85 VAL A N 1
ATOM 636 C CA . VAL A 1 85 ? 4.938 -14.154 -7.400 1.00 89.50 85 VAL A CA 1
ATOM 637 C C . VAL A 1 85 ? 6.208 -14.594 -6.682 1.00 89.50 85 VAL A C 1
ATOM 639 O O . VAL A 1 85 ? 6.367 -15.759 -6.324 1.00 89.50 85 VAL A O 1
ATOM 642 N N . LYS A 1 86 ? 7.111 -13.648 -6.416 1.00 91.00 86 LYS A N 1
ATOM 643 C CA . LYS A 1 86 ? 8.272 -13.869 -5.542 1.00 91.00 86 LYS A CA 1
ATOM 644 C C . LYS A 1 86 ? 8.023 -13.196 -4.203 1.00 91.00 86 LYS A C 1
ATOM 646 O O . LYS A 1 86 ? 7.725 -12.007 -4.163 1.00 91.00 86 LYS A O 1
ATOM 651 N N . SER A 1 87 ? 8.138 -13.955 -3.120 1.00 92.44 87 SER A N 1
ATOM 652 C CA . SER A 1 87 ? 7.837 -13.474 -1.769 1.00 92.44 87 SER A CA 1
ATOM 653 C C . SER A 1 87 ? 9.099 -13.410 -0.925 1.00 92.44 87 SER A C 1
ATOM 655 O O . SER A 1 87 ? 9.958 -14.288 -1.010 1.00 92.44 87 SER A O 1
ATOM 657 N N . PHE A 1 88 ? 9.192 -12.382 -0.097 1.00 93.19 88 PHE A N 1
ATOM 658 C CA . PHE A 1 88 ? 10.305 -12.129 0.800 1.00 93.19 88 PHE A CA 1
ATOM 659 C C . PHE A 1 88 ? 9.779 -11.649 2.151 1.00 93.19 88 PHE A C 1
ATOM 661 O O . PHE A 1 88 ? 8.664 -11.139 2.243 1.00 93.19 88 PHE A O 1
ATOM 668 N N . VAL A 1 89 ? 10.583 -11.797 3.196 1.00 94.00 89 VAL A N 1
ATOM 669 C CA . VAL A 1 89 ? 10.273 -11.310 4.541 1.00 94.00 89 VAL A CA 1
ATOM 670 C C . VAL A 1 89 ? 11.471 -10.593 5.136 1.00 94.00 89 VAL A C 1
ATOM 672 O O . VAL A 1 89 ? 12.623 -10.964 4.904 1.00 94.00 89 VAL A O 1
ATOM 675 N N . GLY A 1 90 ? 11.193 -9.563 5.920 1.00 92.50 90 GLY A N 1
ATOM 676 C CA . GLY A 1 90 ? 12.171 -8.942 6.798 1.00 92.50 90 GLY A CA 1
ATOM 677 C C . GLY A 1 90 ? 11.658 -7.622 7.339 1.00 92.50 90 GLY A C 1
ATOM 678 O O . GLY A 1 90 ? 10.450 -7.404 7.430 1.00 92.50 90 GLY A O 1
ATOM 679 N N . ASN A 1 91 ? 12.582 -6.741 7.708 1.00 91.75 91 ASN A N 1
ATOM 680 C CA . ASN A 1 91 ? 12.248 -5.550 8.478 1.00 91.75 91 ASN A CA 1
ATOM 681 C C . ASN A 1 91 ? 12.350 -4.292 7.610 1.00 91.75 91 ASN A C 1
ATOM 683 O O . ASN A 1 91 ? 13.333 -4.080 6.898 1.00 91.75 91 ASN A O 1
ATOM 687 N N . LEU A 1 92 ? 11.335 -3.436 7.699 1.00 86.44 92 LEU A N 1
ATOM 688 C CA . LEU A 1 92 ? 11.274 -2.107 7.103 1.00 86.44 92 LEU A CA 1
ATOM 689 C C . LEU A 1 92 ? 11.325 -1.066 8.224 1.00 86.44 92 LEU A C 1
ATOM 691 O O . LEU A 1 92 ? 10.304 -0.609 8.734 1.00 86.44 92 LEU A O 1
ATOM 695 N N . GLY A 1 93 ? 12.544 -0.701 8.625 1.00 85.56 93 GLY A N 1
ATOM 696 C CA . GLY A 1 93 ? 12.755 0.155 9.791 1.00 85.56 93 GLY A CA 1
ATOM 697 C C . GLY A 1 93 ? 12.331 -0.573 11.075 1.00 85.56 93 GLY A C 1
ATOM 698 O O . GLY A 1 93 ? 12.873 -1.646 11.343 1.00 85.56 93 GLY A O 1
ATOM 699 N N . PRO A 1 94 ? 11.400 -0.022 11.878 1.00 87.25 94 PRO A N 1
ATOM 700 C CA . PRO A 1 94 ? 10.933 -0.672 13.101 1.00 87.25 94 PRO A CA 1
ATOM 701 C C . PRO A 1 94 ? 9.901 -1.785 12.858 1.00 87.25 94 PRO A C 1
ATOM 703 O O . PRO A 1 94 ? 9.619 -2.545 13.782 1.00 87.25 94 PRO A O 1
ATOM 706 N N . ASP A 1 95 ? 9.330 -1.886 11.655 1.00 90.81 95 ASP A N 1
ATOM 707 C CA . ASP A 1 95 ? 8.206 -2.780 11.377 1.00 90.81 95 ASP A CA 1
ATOM 708 C C . ASP A 1 95 ? 8.655 -4.029 10.615 1.00 90.81 95 ASP A C 1
ATOM 710 O O . ASP A 1 95 ? 9.515 -3.970 9.736 1.00 90.81 95 ASP A O 1
ATOM 714 N N . SER A 1 96 ? 8.051 -5.173 10.930 1.00 93.12 96 SER A N 1
ATOM 715 C CA . SER A 1 96 ? 8.216 -6.396 10.137 1.00 93.12 96 SER A CA 1
ATOM 716 C C . SER A 1 96 ? 7.235 -6.386 8.967 1.00 93.12 96 SER A C 1
ATOM 718 O O . SER A 1 96 ? 6.081 -5.984 9.131 1.00 93.12 96 SER A O 1
ATOM 720 N N . ALA A 1 97 ? 7.672 -6.835 7.793 1.00 94.38 97 ALA A N 1
ATOM 721 C CA . ALA A 1 97 ? 6.843 -6.845 6.596 1.00 94.38 97 ALA A CA 1
ATOM 722 C C . ALA A 1 97 ? 7.114 -8.054 5.693 1.00 94.38 97 ALA A C 1
ATOM 724 O O . ALA A 1 97 ? 8.231 -8.574 5.614 1.00 94.38 97 ALA A O 1
ATOM 725 N N . HIS A 1 98 ? 6.074 -8.460 4.970 1.00 94.56 98 HIS A N 1
ATOM 726 C CA . HIS A 1 98 ? 6.170 -9.401 3.861 1.00 94.56 98 HIS A CA 1
ATOM 727 C C . HIS A 1 98 ? 6.131 -8.616 2.556 1.00 94.56 98 HIS A C 1
ATOM 729 O O . HIS A 1 98 ? 5.273 -7.760 2.366 1.00 94.56 98 HIS A O 1
ATOM 735 N N . VAL A 1 99 ? 7.076 -8.887 1.664 1.00 94.31 99 VAL A N 1
ATOM 736 C CA . VAL A 1 99 ? 7.207 -8.192 0.384 1.00 94.31 99 VAL A CA 1
ATOM 737 C C . VAL A 1 99 ? 6.946 -9.182 -0.739 1.00 94.31 99 VAL A C 1
ATOM 739 O O . VAL A 1 99 ? 7.631 -10.197 -0.865 1.00 94.31 99 VAL A O 1
ATOM 742 N N . HIS A 1 100 ? 5.966 -8.877 -1.576 1.00 93.94 100 HIS A N 1
ATOM 743 C CA . HIS A 1 100 ? 5.501 -9.725 -2.661 1.00 93.94 100 HIS A CA 1
ATOM 744 C C . HIS A 1 100 ? 5.689 -9.008 -3.994 1.00 93.94 100 HIS A C 1
ATOM 746 O O . HIS A 1 100 ? 5.061 -7.987 -4.253 1.00 93.94 100 HIS A O 1
ATOM 752 N N . TYR A 1 101 ? 6.538 -9.555 -4.856 1.00 93.06 101 TYR A N 1
ATOM 753 C CA . TYR A 1 101 ? 6.754 -9.082 -6.219 1.00 93.06 101 TYR A CA 1
ATOM 754 C C . TYR A 1 101 ? 5.861 -9.878 -7.159 1.00 93.06 101 TYR A C 1
ATOM 756 O O . TYR A 1 101 ? 5.984 -11.101 -7.228 1.00 93.06 101 TYR A O 1
ATOM 764 N N . PHE A 1 102 ? 4.990 -9.191 -7.886 1.00 91.94 102 PHE A N 1
ATOM 765 C CA . PHE A 1 102 ? 4.036 -9.772 -8.819 1.00 91.94 102 PHE A CA 1
ATOM 766 C C . PHE A 1 102 ? 4.487 -9.544 -10.255 1.00 91.94 102 PHE A C 1
ATOM 768 O O . PHE A 1 102 ? 4.915 -8.449 -10.638 1.00 91.94 102 PHE A O 1
ATOM 775 N N . PHE A 1 103 ? 4.339 -10.593 -11.050 1.00 91.44 103 PHE A N 1
ATOM 776 C CA . PHE A 1 103 ? 4.692 -10.612 -12.455 1.00 91.44 103 PHE A CA 1
ATOM 777 C C . PHE A 1 103 ? 3.442 -10.942 -13.271 1.00 91.44 103 PHE A C 1
ATOM 779 O O . PHE A 1 103 ? 2.601 -11.738 -12.853 1.00 91.44 103 PHE A O 1
ATOM 786 N N . ALA A 1 104 ? 3.308 -10.270 -14.404 1.00 88.88 104 ALA A N 1
ATOM 787 C CA . ALA A 1 104 ? 2.327 -10.546 -15.439 1.00 88.88 104 ALA A CA 1
ATOM 788 C C . ALA A 1 104 ? 3.070 -11.063 -16.680 1.00 88.88 104 ALA A C 1
ATOM 790 O O . ALA A 1 104 ? 4.291 -11.241 -16.648 1.00 88.88 104 ALA A O 1
ATOM 791 N N . ASP A 1 105 ? 2.358 -11.254 -17.787 1.00 85.19 105 ASP A N 1
ATOM 792 C CA . ASP A 1 105 ? 2.971 -11.707 -19.042 1.00 85.19 105 ASP A CA 1
ATOM 793 C C . ASP A 1 105 ? 3.965 -10.671 -19.591 1.00 85.19 105 ASP A C 1
ATOM 795 O O . ASP A 1 105 ? 5.001 -11.027 -20.147 1.00 85.19 105 ASP A O 1
ATOM 799 N N . SER A 1 106 ? 3.697 -9.381 -19.360 1.00 86.25 106 SER A N 1
ATOM 800 C CA . SER A 1 106 ? 4.611 -8.267 -19.645 1.00 86.25 106 SER A CA 1
ATOM 801 C C . SER A 1 106 ? 5.768 -8.126 -18.647 1.00 86.25 106 SER A C 1
ATOM 803 O O . SER A 1 106 ? 6.583 -7.219 -18.794 1.00 86.25 106 SER A O 1
ATOM 805 N N . GLY A 1 107 ? 5.859 -8.998 -17.638 1.00 91.44 107 GLY A N 1
ATOM 806 C CA . GLY A 1 107 ? 6.905 -8.995 -16.617 1.00 91.44 107 GLY A CA 1
ATOM 807 C C . GLY A 1 107 ? 6.492 -8.333 -15.300 1.00 91.44 107 GLY A C 1
ATOM 808 O O . GLY A 1 107 ? 5.314 -8.271 -14.945 1.00 91.44 107 GLY A O 1
ATOM 809 N N . PHE A 1 108 ? 7.482 -7.896 -14.522 1.00 93.44 108 PHE A N 1
ATOM 810 C CA . PHE A 1 108 ? 7.287 -7.270 -13.213 1.00 93.44 108 PHE A CA 1
ATOM 811 C C . PHE A 1 108 ? 6.471 -5.979 -13.309 1.00 93.44 108 PHE A C 1
ATOM 813 O O . PHE A 1 108 ? 6.860 -5.048 -14.009 1.00 93.44 108 PHE A O 1
ATOM 820 N N . TRP A 1 109 ? 5.375 -5.889 -12.559 1.00 93.75 109 TRP A N 1
ATOM 821 C CA . TRP A 1 109 ? 4.474 -4.732 -12.642 1.00 93.75 109 TRP A CA 1
ATOM 822 C C . TRP A 1 109 ? 4.006 -4.205 -11.290 1.00 93.75 109 TRP A C 1
ATOM 824 O O . TRP A 1 109 ? 3.515 -3.082 -11.217 1.00 93.75 109 TRP A O 1
ATOM 834 N N . LYS A 1 110 ? 4.141 -4.991 -10.216 1.00 94.81 110 LYS A N 1
ATOM 835 C CA . LYS A 1 110 ? 3.662 -4.609 -8.887 1.00 94.81 110 LYS A CA 1
ATOM 836 C C . LYS A 1 110 ? 4.497 -5.227 -7.783 1.00 94.81 110 LYS A C 1
ATOM 838 O O . LYS A 1 110 ? 4.821 -6.410 -7.832 1.00 94.81 110 LYS A O 1
ATOM 843 N N . VAL A 1 111 ? 4.744 -4.452 -6.738 1.00 95.12 111 VAL A N 1
ATOM 844 C CA . VAL A 1 111 ? 5.181 -4.950 -5.437 1.00 95.12 111 VAL A CA 1
ATOM 845 C C . VAL A 1 111 ? 4.149 -4.580 -4.374 1.00 95.12 111 VAL A C 1
ATOM 847 O O . VAL A 1 111 ? 3.684 -3.442 -4.312 1.00 95.12 111 VAL A O 1
ATOM 850 N N . GLU A 1 112 ? 3.781 -5.549 -3.544 1.00 95.75 112 GLU A N 1
ATOM 851 C CA . GLU A 1 112 ? 2.960 -5.338 -2.353 1.00 95.75 112 GLU A CA 1
ATOM 852 C C . GLU A 1 112 ? 3.801 -5.580 -1.107 1.00 95.75 112 GLU A C 1
ATOM 854 O O . GLU A 1 112 ? 4.604 -6.509 -1.053 1.00 95.75 112 GLU A O 1
ATOM 859 N N . ILE A 1 113 ? 3.611 -4.730 -0.111 1.00 95.81 113 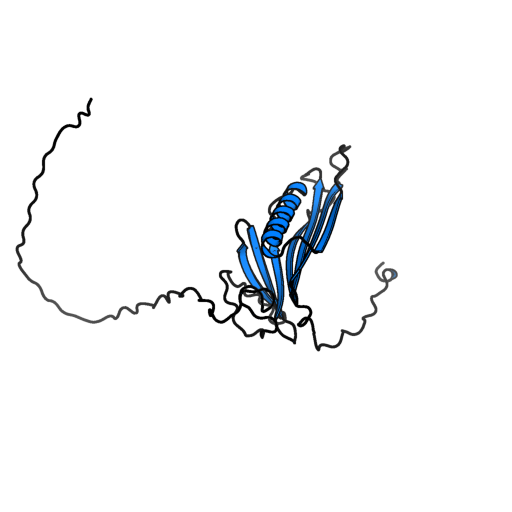ILE A N 1
ATOM 860 C CA . ILE A 1 113 ? 4.268 -4.789 1.184 1.00 95.81 113 ILE A CA 1
ATOM 861 C C . ILE A 1 113 ? 3.166 -4.905 2.228 1.00 95.81 113 ILE A C 1
ATOM 863 O O . ILE A 1 113 ? 2.402 -3.962 2.442 1.00 95.81 113 ILE A O 1
ATOM 867 N N . ASP A 1 114 ? 3.093 -6.066 2.859 1.00 95.31 114 ASP A N 1
ATOM 868 C CA . ASP A 1 114 ? 2.165 -6.384 3.933 1.00 95.31 114 ASP A CA 1
ATOM 869 C C . ASP A 1 114 ? 2.859 -6.172 5.277 1.00 95.31 114 ASP A C 1
ATOM 871 O O . ASP A 1 114 ? 3.731 -6.953 5.671 1.00 95.31 114 ASP A O 1
ATOM 875 N N . PHE A 1 115 ? 2.484 -5.105 5.984 1.00 94.38 115 PHE A N 1
ATOM 876 C CA . PHE A 1 115 ? 3.030 -4.807 7.305 1.00 94.38 115 PHE A CA 1
ATOM 877 C C . PHE A 1 115 ? 2.388 -5.702 8.362 1.00 94.38 115 PHE A C 1
ATOM 879 O O . PHE A 1 115 ? 1.167 -5.866 8.413 1.00 94.38 115 PHE A O 1
ATOM 886 N N . VAL A 1 116 ? 3.215 -6.259 9.244 1.00 92.38 116 VAL A N 1
ATOM 887 C CA . VAL A 1 116 ? 2.740 -7.060 10.371 1.00 92.38 116 VAL A CA 1
ATOM 888 C C . VAL A 1 116 ? 2.201 -6.122 11.449 1.00 92.38 116 VAL A C 1
ATOM 890 O O . VAL A 1 116 ? 2.939 -5.343 12.048 1.00 92.38 116 VAL A O 1
ATOM 893 N N . ILE A 1 117 ? 0.897 -6.206 11.707 1.00 88.81 117 ILE A N 1
ATOM 894 C CA . ILE A 1 117 ? 0.230 -5.424 12.749 1.00 88.81 117 ILE A CA 1
ATOM 895 C C . ILE A 1 117 ? 0.183 -6.245 14.038 1.00 88.81 117 ILE A C 1
ATOM 897 O O . ILE A 1 117 ? -0.475 -7.282 14.097 1.00 88.81 117 ILE A O 1
ATOM 901 N N . HIS A 1 118 ? 0.839 -5.756 15.089 1.00 80.44 118 HIS A N 1
ATOM 902 C CA . HIS A 1 118 ? 0.786 -6.368 16.423 1.00 80.44 118 HIS A CA 1
ATOM 903 C C . HIS A 1 118 ? -0.249 -5.714 17.350 1.00 80.44 118 HIS A C 1
ATOM 905 O O . HIS A 1 118 ? -0.684 -6.319 18.330 1.00 80.44 118 HIS A O 1
ATOM 911 N N . ASP A 1 119 ? -0.648 -4.474 17.062 1.00 79.12 119 ASP A N 1
ATOM 912 C CA . ASP A 1 119 ? -1.550 -3.718 17.923 1.00 79.12 119 ASP A CA 1
ATOM 913 C C . ASP A 1 119 ? -3.005 -4.170 17.788 1.00 79.12 119 ASP A C 1
ATOM 915 O O . ASP A 1 119 ? -3.542 -4.300 16.693 1.00 79.12 119 ASP A O 1
ATOM 919 N N . LEU A 1 120 ? -3.678 -4.325 18.928 1.00 79.62 120 LEU A N 1
ATOM 920 C CA . LEU A 1 120 ? -5.095 -4.700 19.033 1.00 79.62 120 LEU A CA 1
ATOM 921 C C . LEU A 1 120 ? -6.002 -3.478 19.284 1.00 79.62 120 LEU A C 1
ATOM 923 O O . LEU A 1 120 ? -7.006 -3.598 19.987 1.00 79.62 120 LEU A O 1
ATOM 927 N N . SER A 1 121 ? -5.598 -2.289 18.834 1.00 87.62 121 SER A N 1
ATOM 928 C CA . SER A 1 121 ? -6.349 -1.030 18.962 1.00 87.62 121 SER A CA 1
ATOM 929 C C . SER A 1 121 ? -6.367 -0.332 17.613 1.00 87.62 121 SER A C 1
ATOM 931 O O . SER A 1 121 ? -5.330 -0.213 16.963 1.00 87.62 121 SER A O 1
ATOM 933 N N . VAL A 1 122 ? -7.544 0.154 17.227 1.00 89.62 122 VAL A N 1
ATOM 934 C CA . VAL A 1 122 ? -7.737 0.887 15.974 1.00 89.62 122 VAL A CA 1
ATOM 935 C C . VAL A 1 122 ? -6.901 2.164 15.970 1.00 89.62 122 VAL A C 1
ATOM 937 O O . VAL A 1 122 ? -6.213 2.444 14.999 1.00 89.62 122 VAL A O 1
ATOM 940 N N . GLU A 1 123 ? -6.876 2.894 17.082 1.00 90.25 123 GLU A N 1
ATOM 941 C CA . GLU A 1 123 ? -6.171 4.169 17.222 1.00 90.25 123 GLU A CA 1
ATOM 942 C C . GLU A 1 123 ? -4.665 4.007 16.993 1.00 90.25 123 GLU A C 1
ATOM 944 O O . GLU A 1 123 ? -4.050 4.794 16.275 1.00 90.25 123 GLU A O 1
ATOM 949 N N . LYS A 1 124 ? -4.063 2.953 17.557 1.00 91.06 124 LYS A N 1
ATOM 950 C CA . LYS A 1 124 ? -2.643 2.652 17.331 1.00 91.06 124 LYS A CA 1
ATOM 951 C C . LYS A 1 124 ? -2.361 2.260 15.886 1.00 91.06 124 LYS A C 1
ATOM 953 O O . LYS A 1 124 ? -1.379 2.713 15.307 1.00 91.06 124 LYS A O 1
ATOM 958 N N . GLN A 1 125 ? -3.231 1.454 15.284 1.00 92.75 125 GLN A N 1
ATOM 959 C CA . GLN A 1 125 ? -3.086 1.064 13.883 1.00 92.75 125 GLN A CA 1
ATOM 960 C C . GLN A 1 125 ? -3.194 2.272 12.942 1.00 92.75 125 GLN A C 1
ATOM 962 O O . GLN A 1 125 ? -2.415 2.383 11.995 1.00 92.75 125 GLN A O 1
ATOM 967 N N . VAL A 1 126 ? -4.093 3.213 13.240 1.00 93.81 126 VAL A N 1
ATOM 968 C CA . VAL A 1 126 ? -4.202 4.496 12.535 1.00 93.81 126 VAL A CA 1
ATOM 969 C C . VAL A 1 126 ? -2.929 5.326 12.708 1.00 93.81 126 VAL A C 1
ATOM 971 O O . VAL A 1 126 ? -2.410 5.850 11.727 1.00 93.81 126 VAL A O 1
ATOM 974 N N . GLN A 1 127 ? -2.357 5.404 13.913 1.00 93.75 127 GLN A N 1
ATOM 975 C CA . GLN A 1 127 ? -1.075 6.090 14.124 1.00 93.75 127 GLN A CA 1
ATOM 976 C C . GLN A 1 127 ? 0.061 5.474 13.295 1.00 93.75 127 GLN A C 1
ATOM 978 O O . GLN A 1 127 ? 0.854 6.208 12.701 1.00 93.75 127 GLN A O 1
ATOM 983 N N . THR A 1 128 ? 0.119 4.143 13.202 1.00 93.75 128 THR A N 1
ATOM 984 C CA . THR A 1 128 ? 1.079 3.436 12.342 1.00 93.75 128 THR A CA 1
ATOM 985 C C . THR A 1 128 ? 0.869 3.782 10.867 1.00 93.75 128 THR A C 1
ATOM 987 O O . THR A 1 128 ? 1.840 4.090 10.173 1.00 93.75 128 THR A O 1
ATOM 990 N N . PHE A 1 129 ? -0.383 3.822 10.396 1.00 95.19 129 PHE A N 1
ATOM 991 C CA . PHE A 1 129 ? -0.706 4.270 9.038 1.00 95.19 129 PHE A CA 1
ATOM 992 C C . PHE A 1 129 ? -0.228 5.705 8.787 1.00 95.19 129 PHE A C 1
ATOM 994 O O . PHE A 1 129 ? 0.487 5.944 7.818 1.00 95.19 129 PHE A O 1
ATOM 1001 N N . LEU A 1 130 ? -0.549 6.648 9.677 1.00 95.25 130 LEU A N 1
ATOM 1002 C CA . LEU A 1 130 ? -0.172 8.058 9.525 1.00 95.25 130 LEU A CA 1
ATOM 1003 C C . LEU A 1 130 ? 1.351 8.250 9.529 1.00 95.25 130 LEU A C 1
ATOM 1005 O O . LEU A 1 130 ? 1.879 9.078 8.786 1.00 95.25 130 LEU A O 1
ATOM 1009 N N . ARG A 1 131 ? 2.081 7.456 10.323 1.00 95.38 131 ARG A N 1
ATOM 1010 C CA . ARG A 1 131 ? 3.549 7.427 10.290 1.00 95.38 131 ARG A CA 1
ATOM 1011 C C . ARG A 1 131 ? 4.063 6.994 8.915 1.00 95.38 131 ARG A C 1
ATOM 1013 O O . ARG A 1 131 ? 4.974 7.623 8.387 1.00 95.38 131 ARG A O 1
ATOM 1020 N N . HIS A 1 132 ? 3.496 5.941 8.327 1.00 95.19 132 HIS A N 1
ATOM 1021 C CA . HIS A 1 132 ? 3.879 5.494 6.984 1.00 95.19 132 HIS A CA 1
ATOM 1022 C C . HIS A 1 132 ? 3.499 6.497 5.900 1.00 95.19 132 HIS A C 1
ATOM 1024 O O . HIS A 1 132 ? 4.327 6.790 5.042 1.00 95.19 132 HIS A O 1
ATOM 1030 N N . GLU A 1 133 ? 2.302 7.077 5.966 1.00 95.62 133 GLU A N 1
ATOM 1031 C CA . GLU A 1 133 ? 1.870 8.138 5.056 1.00 95.62 133 GLU A CA 1
ATOM 1032 C C . GLU A 1 133 ? 2.848 9.316 5.071 1.00 95.62 133 GLU A C 1
ATOM 1034 O O . GLU A 1 133 ? 3.259 9.790 4.009 1.00 95.62 133 GLU A O 1
ATOM 1039 N N . LYS A 1 134 ? 3.272 9.752 6.262 1.00 95.31 134 LYS A N 1
ATOM 1040 C CA . LYS A 1 134 ? 4.266 10.814 6.411 1.00 95.31 134 LYS A CA 1
ATOM 1041 C C . LYS A 1 134 ? 5.599 10.429 5.769 1.00 95.31 134 LYS A C 1
ATOM 1043 O O . LYS A 1 134 ? 6.105 11.188 4.951 1.00 95.31 134 LYS A O 1
ATOM 1048 N N . ASN A 1 135 ? 6.129 9.246 6.082 1.00 94.06 135 ASN A N 1
ATOM 1049 C CA . ASN A 1 135 ? 7.407 8.778 5.536 1.00 94.06 135 ASN A CA 1
ATOM 1050 C C . ASN A 1 135 ? 7.384 8.689 3.999 1.00 94.06 135 ASN A C 1
ATOM 1052 O O . ASN A 1 135 ? 8.360 9.033 3.341 1.00 94.06 135 ASN A O 1
ATOM 1056 N N . ILE A 1 136 ? 6.272 8.239 3.410 1.00 93.38 136 ILE A N 1
ATOM 1057 C CA . ILE A 1 136 ? 6.105 8.194 1.948 1.00 93.38 136 ILE A CA 1
ATOM 1058 C C . ILE A 1 136 ? 6.018 9.617 1.390 1.00 93.38 136 ILE A C 1
ATOM 1060 O O . ILE A 1 136 ? 6.625 9.918 0.362 1.00 93.38 136 ILE A O 1
ATOM 1064 N N . SER A 1 137 ? 5.310 10.508 2.085 1.00 94.44 137 SER A N 1
ATOM 1065 C CA . SER A 1 137 ? 5.141 11.895 1.650 1.00 94.44 137 SER A CA 1
ATOM 1066 C C . SER A 1 137 ? 6.430 12.715 1.704 1.00 94.44 137 SER A C 1
ATOM 1068 O O . SER A 1 137 ? 6.584 13.661 0.938 1.00 94.44 137 SER A O 1
ATOM 1070 N N . GLU A 1 138 ? 7.380 12.345 2.563 1.00 93.75 138 GLU A N 1
ATOM 1071 C CA . GLU A 1 138 ? 8.725 12.933 2.578 1.00 93.75 138 GLU A CA 1
ATOM 1072 C C . GLU A 1 138 ? 9.515 12.611 1.298 1.00 93.75 138 GLU A C 1
ATOM 1074 O O . GLU A 1 138 ? 10.354 13.407 0.884 1.00 93.75 138 GLU A O 1
ATOM 1079 N N . VAL A 1 139 ? 9.226 11.479 0.644 1.00 91.31 139 VAL A N 1
ATOM 1080 C CA . VAL A 1 139 ? 9.914 11.038 -0.581 1.00 91.31 139 VAL A CA 1
ATOM 1081 C C . VAL A 1 139 ? 9.183 11.496 -1.845 1.00 91.31 139 VAL A C 1
ATOM 1083 O O . VAL A 1 139 ? 9.821 11.955 -2.789 1.00 91.31 139 VAL A O 1
ATOM 1086 N N . TYR A 1 140 ? 7.853 11.375 -1.878 1.00 91.19 140 TYR A N 1
ATOM 1087 C CA . TYR A 1 140 ? 7.044 11.595 -3.088 1.00 91.19 140 TYR A CA 1
ATOM 1088 C C . TYR A 1 140 ? 6.172 12.856 -3.036 1.00 91.19 140 TYR A C 1
ATOM 1090 O O . TYR A 1 140 ? 5.400 13.113 -3.959 1.00 91.19 140 TYR A O 1
ATOM 1098 N N . GLY A 1 141 ? 6.279 13.650 -1.970 1.00 92.69 141 GLY A N 1
ATOM 1099 C CA . GLY A 1 141 ? 5.409 14.797 -1.731 1.00 92.69 141 GLY A CA 1
ATOM 1100 C C . GLY A 1 141 ? 4.036 14.402 -1.169 1.00 92.69 141 GLY A C 1
ATOM 1101 O O . GLY A 1 141 ? 3.789 13.238 -0.853 1.00 92.69 141 GLY A O 1
ATOM 1102 N N . PRO A 1 142 ? 3.115 15.363 -1.003 1.00 93.81 142 PRO A N 1
ATOM 1103 C CA . PRO A 1 142 ? 1.805 15.092 -0.418 1.00 93.81 142 PRO A CA 1
ATOM 1104 C C . PRO A 1 142 ? 0.979 14.111 -1.275 1.00 93.81 142 PRO A C 1
ATOM 1106 O O . PRO A 1 142 ? 1.083 14.126 -2.506 1.00 93.81 142 PRO A O 1
ATOM 1109 N N . PRO A 1 143 ? 0.124 13.277 -0.655 1.00 94.31 143 PRO A N 1
ATOM 1110 C CA . PRO A 1 143 ? -0.728 12.345 -1.383 1.00 94.31 143 PRO A CA 1
ATOM 1111 C C . PRO A 1 143 ? -1.707 13.087 -2.298 1.00 94.31 143 PRO A C 1
ATOM 1113 O O . PRO A 1 143 ? -2.327 14.084 -1.933 1.00 94.31 143 PRO A O 1
ATOM 1116 N N . SER A 1 144 ? -1.892 12.544 -3.498 1.00 92.44 144 SER A N 1
ATOM 1117 C CA . SER A 1 144 ? -2.829 13.056 -4.504 1.00 92.44 144 SER A CA 1
ATOM 1118 C C . SER A 1 144 ? -4.298 12.826 -4.136 1.00 92.44 144 SER A C 1
ATOM 1120 O O . SER A 1 144 ? -5.169 13.580 -4.569 1.00 92.44 144 SER A O 1
ATOM 1122 N N . LYS A 1 145 ? -4.587 11.776 -3.359 1.00 92.06 145 LYS A N 1
ATOM 1123 C CA . LYS A 1 145 ? -5.918 11.481 -2.815 1.00 92.06 145 LYS A CA 1
ATOM 1124 C C . LYS A 1 145 ? -5.770 10.897 -1.421 1.00 92.06 145 LYS A C 1
ATOM 1126 O O . LYS A 1 145 ? -4.882 10.077 -1.198 1.00 92.06 145 LYS A O 1
ATOM 1131 N N . ILE A 1 146 ? -6.683 11.293 -0.543 1.00 93.00 146 ILE A N 1
ATOM 1132 C CA . ILE A 1 146 ? -6.819 10.802 0.825 1.00 93.00 146 ILE A CA 1
ATOM 1133 C C . ILE A 1 146 ? -8.283 10.401 1.038 1.00 93.00 146 ILE A C 1
ATOM 1135 O O . ILE A 1 146 ? -9.193 11.141 0.660 1.00 93.00 146 ILE A O 1
ATOM 1139 N N . ASN A 1 147 ? -8.516 9.240 1.644 1.00 92.69 147 ASN A N 1
ATOM 1140 C CA . ASN A 1 147 ? -9.832 8.787 2.084 1.00 92.69 147 ASN A CA 1
ATOM 1141 C C . ASN A 1 147 ? -9.716 8.150 3.469 1.00 92.69 147 ASN A C 1
ATOM 1143 O O . ASN A 1 147 ? -9.247 7.018 3.594 1.00 92.69 147 ASN A O 1
ATOM 1147 N N . HIS A 1 148 ? -10.139 8.892 4.490 1.00 93.06 148 HIS A N 1
ATOM 1148 C CA . HIS A 1 148 ? -10.132 8.463 5.883 1.00 93.06 148 HIS A CA 1
ATOM 1149 C C . HIS A 1 148 ? -11.569 8.357 6.384 1.00 93.06 148 HIS A C 1
ATOM 1151 O O . HIS A 1 148 ? -12.361 9.293 6.252 1.00 93.06 148 HIS A O 1
ATOM 1157 N N . LYS A 1 149 ? -11.906 7.214 6.969 1.00 89.88 149 LYS A N 1
ATOM 1158 C CA . LYS A 1 149 ? -13.196 6.958 7.591 1.00 89.88 149 LYS A CA 1
ATOM 1159 C C . LYS A 1 149 ? -12.979 6.149 8.853 1.00 89.88 149 LYS A C 1
ATOM 1161 O O . LYS A 1 149 ? -12.469 5.034 8.808 1.00 89.88 149 LYS A O 1
ATOM 1166 N N . GLU A 1 150 ? -13.453 6.683 9.963 1.00 86.56 150 GLU A N 1
ATOM 1167 C CA . GLU A 1 150 ? -13.482 5.982 11.238 1.00 86.56 150 GLU A CA 1
ATOM 1168 C C . GLU A 1 150 ? -14.921 5.800 11.694 1.00 86.56 150 GLU A C 1
ATOM 1170 O O . GLU A 1 150 ? -15.787 6.643 11.457 1.00 86.56 150 GLU A O 1
ATOM 1175 N N . SER A 1 151 ? -15.175 4.674 12.343 1.00 82.50 151 SER A N 1
ATOM 1176 C CA . SER A 1 151 ? -16.436 4.394 13.008 1.00 82.50 151 SER A CA 1
ATOM 1177 C C . SER A 1 151 ? -16.117 3.795 14.364 1.00 82.50 151 SER A C 1
ATOM 1179 O O . SER A 1 151 ? -15.877 2.594 14.481 1.00 82.50 151 SER A O 1
ATOM 1181 N N . GLY A 1 152 ? -16.106 4.651 15.379 1.00 75.62 152 GLY A N 1
ATOM 1182 C CA . GLY A 1 152 ? -15.939 4.237 16.762 1.00 75.62 152 GLY A CA 1
ATOM 1183 C C . GLY A 1 152 ? -17.220 3.655 17.357 1.00 75.62 152 GL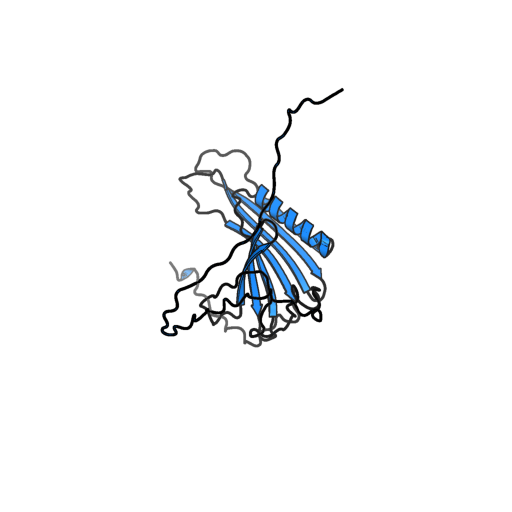Y A C 1
ATOM 1184 O O . GLY A 1 152 ? -18.327 3.801 16.836 1.00 75.62 152 GLY A O 1
ATOM 1185 N N . VAL A 1 153 ? -17.056 3.017 18.505 1.00 70.88 153 VAL A N 1
ATOM 1186 C CA . VAL A 1 153 ? -18.148 2.550 19.360 1.00 70.88 153 VAL A CA 1
ATOM 1187 C C . VAL A 1 153 ? -18.663 3.711 20.217 1.00 70.88 153 VAL A C 1
ATOM 1189 O O . VAL A 1 153 ? -17.894 4.364 20.918 1.00 70.88 153 VAL A O 1
ATOM 1192 N N . SER A 1 154 ? -19.968 3.994 20.156 1.00 57.53 154 SER A N 1
ATOM 1193 C CA . SER A 1 154 ? -20.597 4.976 21.051 1.00 57.53 154 SER A CA 1
ATOM 1194 C C . SER A 1 154 ? -20.454 4.500 22.499 1.00 57.53 154 SER A C 1
ATOM 1196 O O . SER A 1 154 ? -20.781 3.355 22.816 1.00 57.53 154 SER A O 1
ATOM 1198 N N . SER A 1 155 ? -19.903 5.361 23.350 1.00 59.72 155 SER A N 1
ATOM 1199 C CA . SER A 1 155 ? -19.500 5.082 24.724 1.00 59.72 155 SER A CA 1
ATOM 1200 C C . SER A 1 155 ? -20.694 4.838 25.650 1.00 59.72 155 SER A C 1
ATOM 1202 O O . SER A 1 155 ? -21.134 5.729 26.365 1.00 59.72 155 SER A O 1
ATOM 1204 N N . ALA A 1 156 ? -21.192 3.603 25.644 1.00 59.91 156 ALA A N 1
ATOM 1205 C CA . ALA A 1 156 ? -21.810 2.896 26.765 1.00 59.91 156 ALA A CA 1
ATOM 1206 C C . ALA A 1 156 ? -22.090 1.456 26.314 1.00 59.91 156 ALA A C 1
ATOM 1208 O O . ALA A 1 156 ? -22.834 1.243 25.357 1.00 59.91 156 ALA A O 1
ATOM 1209 N N . TYR A 1 157 ? -21.502 0.477 27.000 1.00 63.00 157 TYR A N 1
ATOM 1210 C CA . TYR A 1 157 ? -21.845 -0.932 26.816 1.00 63.00 157 TYR A CA 1
ATOM 1211 C C . TYR A 1 157 ? -22.857 -1.318 27.880 1.00 63.00 157 TYR A C 1
ATOM 1213 O O . TYR A 1 157 ? -22.590 -1.166 29.072 1.00 63.00 157 TYR A O 1
ATOM 1221 N N . SER A 1 158 ? -24.023 -1.793 27.455 1.00 65.12 158 SER A N 1
ATOM 1222 C CA . SER A 1 158 ? -25.071 -2.216 28.387 1.00 65.12 158 SER A CA 1
ATOM 1223 C C . SER A 1 158 ? -24.710 -3.517 29.120 1.00 65.12 158 SER A C 1
ATOM 1225 O O . SER A 1 158 ? -25.121 -3.709 30.264 1.00 65.12 158 SER A O 1
ATOM 1227 N N . ASN A 1 159 ? -23.917 -4.396 28.492 1.00 69.50 159 ASN A N 1
ATOM 1228 C CA . ASN A 1 159 ? -23.359 -5.625 29.067 1.00 69.50 159 ASN A CA 1
ATOM 1229 C C . ASN A 1 159 ? -22.200 -6.179 28.195 1.00 69.50 159 ASN A C 1
ATOM 1231 O O . ASN A 1 159 ? -21.831 -5.581 27.188 1.00 69.50 159 ASN A O 1
ATOM 1235 N N . LEU A 1 160 ? -21.640 -7.340 28.567 1.00 65.56 160 LEU A N 1
ATOM 1236 C CA . LEU A 1 160 ? -20.558 -8.027 27.831 1.00 65.56 160 LEU A CA 1
ATOM 1237 C C . LEU A 1 160 ? -20.988 -8.638 26.478 1.00 65.56 160 LEU A C 1
ATOM 1239 O O . LEU A 1 160 ? -20.126 -9.005 25.684 1.00 65.56 160 LEU A O 1
ATOM 1243 N N . LEU A 1 161 ? -22.296 -8.758 26.220 1.00 71.19 161 LEU A N 1
ATOM 1244 C CA . LEU A 1 161 ? -22.870 -9.253 24.960 1.00 71.19 161 LEU A CA 1
ATOM 1245 C C . LEU A 1 161 ? -23.156 -8.117 23.962 1.00 71.19 161 LEU A C 1
ATOM 1247 O O . LEU A 1 161 ? -23.362 -8.385 22.782 1.00 71.19 161 LEU A O 1
ATOM 1251 N N . ASP A 1 162 ? -23.135 -6.856 24.406 1.00 77.06 162 ASP A N 1
ATOM 1252 C CA . ASP A 1 162 ? -23.245 -5.648 23.576 1.00 77.06 162 ASP A CA 1
ATOM 1253 C C . ASP A 1 162 ? -21.917 -5.388 22.844 1.00 77.06 162 ASP A C 1
ATOM 1255 O O . ASP A 1 162 ? -21.305 -4.328 22.954 1.00 77.06 162 ASP A O 1
ATOM 1259 N N . GLN A 1 163 ? -21.418 -6.411 22.147 1.00 77.56 163 GLN A N 1
ATOM 1260 C CA . GLN A 1 163 ? -20.160 -6.343 21.423 1.00 77.56 163 GLN A CA 1
ATOM 1261 C C . GLN A 1 163 ? -20.330 -5.541 20.134 1.00 77.56 163 GLN A C 1
ATOM 1263 O O . GLN A 1 163 ? -21.280 -5.733 19.374 1.00 77.56 163 GLN A O 1
ATOM 1268 N N . ARG A 1 164 ? -19.384 -4.643 19.871 1.00 83.25 164 ARG A N 1
ATOM 1269 C CA . ARG A 1 164 ? -19.370 -3.754 18.709 1.00 83.25 164 ARG A CA 1
ATOM 1270 C C . ARG A 1 164 ? -17.967 -3.672 18.133 1.00 83.25 164 ARG A C 1
ATOM 1272 O O . ARG A 1 164 ? -16.980 -3.811 18.849 1.00 83.25 164 ARG A O 1
ATOM 1279 N N . PHE A 1 165 ? -17.878 -3.400 16.840 1.00 84.25 165 PHE A N 1
ATOM 1280 C CA . PHE A 1 165 ? -16.598 -3.194 16.178 1.00 84.25 165 PHE A CA 1
ATOM 1281 C C . PHE A 1 165 ? -16.249 -1.709 16.140 1.00 84.25 165 PHE A C 1
ATOM 1283 O O . PHE A 1 165 ? -17.044 -0.892 15.671 1.00 84.25 165 PHE A O 1
ATOM 1290 N N . SER A 1 166 ? -15.045 -1.376 16.597 1.00 88.06 166 SER A N 1
ATOM 1291 C CA . SER A 1 166 ? -14.384 -0.136 16.202 1.00 88.06 166 SER A CA 1
ATOM 1292 C C . SER A 1 166 ? -13.730 -0.374 14.847 1.00 88.06 166 SER A C 1
ATOM 1294 O O . SER A 1 166 ? -13.015 -1.363 14.679 1.00 88.06 166 SER A O 1
ATOM 1296 N N . ASN A 1 167 ? -13.999 0.496 13.877 1.00 90.19 167 ASN A N 1
ATOM 1297 C CA . ASN A 1 167 ? -13.506 0.346 12.515 1.00 90.19 167 ASN A CA 1
ATOM 1298 C C . ASN A 1 167 ? -12.704 1.570 12.077 1.00 90.19 167 ASN A C 1
ATOM 1300 O O . ASN A 1 167 ? -13.100 2.705 12.349 1.00 90.19 167 ASN A O 1
ATOM 1304 N N . ALA A 1 168 ? -11.646 1.335 11.307 1.00 92.38 168 ALA A N 1
ATOM 1305 C CA . ALA A 1 168 ? -10.942 2.376 10.572 1.00 92.38 168 ALA A CA 1
ATOM 1306 C C . ALA A 1 168 ? -10.640 1.923 9.148 1.00 92.38 168 ALA A C 1
ATOM 1308 O O . ALA A 1 168 ? -10.184 0.808 8.905 1.00 92.38 168 ALA A O 1
ATOM 1309 N N . PHE A 1 169 ? -10.865 2.834 8.212 1.00 94.62 169 PHE A N 1
ATOM 1310 C CA . PHE A 1 169 ? -10.518 2.703 6.812 1.00 94.62 169 PHE A CA 1
ATOM 1311 C C . PHE A 1 169 ? -9.711 3.930 6.413 1.00 94.62 169 PHE A C 1
ATOM 1313 O O . PHE A 1 169 ? -10.218 5.050 6.465 1.00 94.62 169 PHE A O 1
ATOM 1320 N N . TYR A 1 170 ? -8.462 3.719 6.021 1.00 95.94 170 TYR A N 1
ATOM 1321 C CA . TYR A 1 170 ? -7.582 4.779 5.553 1.00 95.94 170 TYR A CA 1
ATOM 1322 C C . TYR A 1 170 ? -6.971 4.375 4.217 1.00 95.94 170 TYR A C 1
ATOM 1324 O O . TYR A 1 170 ? -6.513 3.244 4.045 1.00 95.94 170 TYR A O 1
ATOM 1332 N N . ARG A 1 171 ? -6.965 5.293 3.254 1.00 96.69 171 ARG A N 1
ATOM 1333 C CA . ARG A 1 171 ? -6.324 5.093 1.957 1.00 96.69 171 ARG A CA 1
ATOM 1334 C C . ARG A 1 171 ? -5.711 6.389 1.460 1.00 96.69 171 ARG A C 1
ATOM 1336 O O . ARG A 1 171 ? -6.423 7.384 1.331 1.00 96.69 171 ARG A O 1
ATOM 1343 N N . SER A 1 172 ? -4.444 6.316 1.078 1.00 97.19 172 SER A N 1
ATOM 1344 C CA . SER A 1 172 ? -3.696 7.437 0.512 1.00 97.19 172 SER A CA 1
ATOM 1345 C C . SER A 1 172 ? -2.959 6.999 -0.745 1.00 97.19 172 SER A C 1
ATOM 1347 O O . SER A 1 172 ? -2.460 5.875 -0.814 1.00 97.19 172 SER A O 1
ATOM 1349 N N . SER A 1 173 ? -2.941 7.853 -1.770 1.00 96.56 173 SER A N 1
ATOM 1350 C CA . SER A 1 173 ? -2.342 7.526 -3.070 1.00 96.56 173 SER A CA 1
ATOM 1351 C C . SER A 1 173 ? -1.431 8.627 -3.600 1.00 96.56 173 SER A C 1
ATOM 1353 O O . SER A 1 173 ? -1.819 9.798 -3.595 1.00 96.56 173 SER A O 1
ATOM 1355 N N . TRP A 1 174 ? -0.290 8.260 -4.175 1.00 96.31 174 TRP A N 1
ATOM 1356 C CA . TRP A 1 174 ? 0.667 9.164 -4.819 1.00 96.31 174 TRP A CA 1
ATOM 1357 C C . TRP A 1 174 ? 0.834 8.799 -6.292 1.00 96.31 174 TRP A C 1
ATOM 1359 O O . TRP A 1 174 ? 0.777 7.626 -6.666 1.00 96.31 174 TRP A O 1
ATOM 1369 N N . LYS A 1 175 ? 1.051 9.818 -7.126 1.00 92.44 175 LYS A N 1
ATOM 1370 C CA . LYS A 1 175 ? 1.396 9.648 -8.538 1.00 92.44 175 LYS A CA 1
ATOM 1371 C C . LYS A 1 175 ? 2.888 9.901 -8.703 1.00 92.44 175 LYS A C 1
ATOM 1373 O O . LYS A 1 175 ? 3.334 11.015 -8.447 1.00 92.44 175 LYS A O 1
ATOM 1378 N N . ALA A 1 176 ? 3.627 8.884 -9.119 1.00 88.38 176 ALA A N 1
ATOM 1379 C CA . ALA A 1 176 ? 5.052 8.968 -9.397 1.00 88.38 176 ALA A CA 1
ATOM 1380 C C . ALA A 1 176 ? 5.298 8.396 -10.797 1.00 88.38 176 ALA A C 1
ATOM 1382 O O . ALA A 1 176 ? 5.771 7.272 -10.937 1.00 88.38 176 ALA A O 1
ATOM 1383 N N . GLU A 1 177 ? 4.863 9.147 -11.814 1.00 88.50 177 GLU A N 1
ATOM 1384 C CA . GLU A 1 177 ? 4.738 8.675 -13.197 1.00 88.50 177 GLU A CA 1
ATOM 1385 C C . GLU A 1 177 ? 5.999 7.945 -13.700 1.00 88.50 177 GLU A C 1
ATOM 1387 O O . GLU A 1 177 ? 7.108 8.443 -13.495 1.00 88.50 177 GLU A O 1
ATOM 1392 N N . PRO A 1 178 ? 5.844 6.784 -14.369 1.00 89.44 178 PRO A N 1
ATOM 1393 C CA . PRO A 1 178 ? 4.586 6.087 -14.697 1.00 89.44 178 PRO A CA 1
ATOM 1394 C C . PRO A 1 178 ? 3.958 5.291 -13.533 1.00 89.44 178 PRO A C 1
ATOM 1396 O O . PRO A 1 178 ? 2.837 4.799 -13.649 1.00 89.44 178 PRO A O 1
ATOM 1399 N N . ALA A 1 179 ? 4.647 5.157 -12.401 1.00 92.88 179 ALA A N 1
ATOM 1400 C CA . ALA A 1 179 ? 4.195 4.348 -11.279 1.00 92.88 179 ALA A CA 1
ATOM 1401 C C . ALA A 1 179 ? 3.142 5.048 -10.398 1.00 92.88 179 ALA A C 1
ATOM 1403 O O . ALA A 1 179 ? 3.040 6.275 -10.288 1.00 92.88 179 ALA A O 1
ATOM 1404 N N . VAL A 1 180 ? 2.359 4.228 -9.706 1.00 94.88 180 VAL A N 1
ATOM 1405 C CA . VAL A 1 180 ? 1.376 4.643 -8.708 1.00 94.88 180 VAL A CA 1
ATOM 1406 C C . VAL A 1 180 ? 1.704 3.965 -7.385 1.00 94.88 180 VAL A C 1
ATOM 1408 O O . VAL A 1 180 ? 2.103 2.799 -7.340 1.00 94.88 180 VAL A O 1
ATOM 1411 N N . ILE A 1 181 ? 1.538 4.718 -6.301 1.00 96.31 181 ILE A N 1
ATOM 1412 C CA . ILE A 1 181 ? 1.790 4.258 -4.937 1.00 96.31 181 ILE A CA 1
ATOM 1413 C C . ILE A 1 181 ? 0.482 4.348 -4.166 1.00 96.31 181 ILE A C 1
ATOM 1415 O O . ILE A 1 181 ? -0.163 5.397 -4.176 1.00 96.31 181 ILE A O 1
ATOM 1419 N N . GLU A 1 182 ? 0.099 3.279 -3.477 1.00 96.69 182 GLU A N 1
ATOM 1420 C CA . GLU A 1 182 ? -1.097 3.250 -2.638 1.00 96.69 182 GLU A CA 1
ATOM 1421 C C . GLU A 1 182 ? -0.798 2.661 -1.264 1.00 96.69 182 GLU A C 1
ATOM 1423 O O . GLU A 1 182 ? -0.287 1.550 -1.152 1.00 96.69 182 GLU A O 1
ATOM 1428 N N . LEU A 1 183 ? -1.160 3.397 -0.216 1.00 97.25 183 LEU A N 1
ATOM 1429 C CA . LEU A 1 183 ? -1.150 2.935 1.166 1.00 97.25 183 LEU A CA 1
ATOM 1430 C C . LEU A 1 183 ? -2.593 2.710 1.619 1.00 97.25 183 LEU A C 1
ATOM 1432 O O . LEU A 1 183 ? -3.458 3.558 1.397 1.00 97.25 183 LEU A O 1
ATOM 1436 N N . TYR A 1 184 ? -2.846 1.579 2.265 1.00 96.38 184 TYR A N 1
ATOM 1437 C CA . TYR A 1 184 ? -4.175 1.133 2.659 1.00 96.38 184 TYR A CA 1
ATOM 1438 C C . TYR A 1 184 ? -4.161 0.529 4.063 1.00 96.38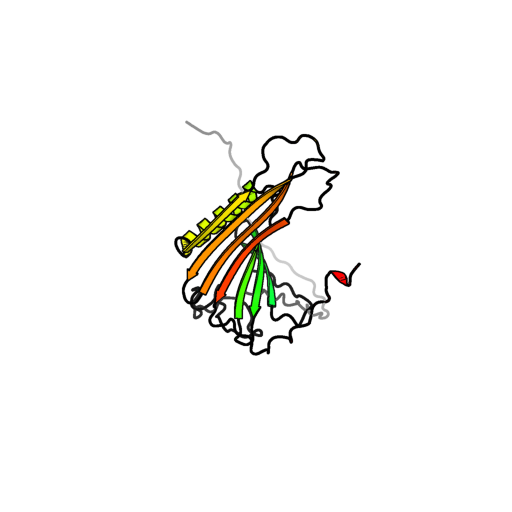 184 TYR A C 1
ATOM 1440 O O . TYR A 1 184 ? -3.387 -0.387 4.326 1.00 96.38 184 TYR A O 1
ATOM 1448 N N . LEU A 1 185 ? -5.056 0.998 4.933 1.00 96.00 185 LEU A N 1
ATOM 1449 C CA . LEU A 1 185 ? -5.394 0.377 6.211 1.00 96.00 185 LEU A CA 1
ATOM 1450 C C . LEU A 1 185 ? -6.883 0.040 6.229 1.00 96.00 185 LEU A C 1
ATOM 1452 O O . LEU A 1 185 ? -7.733 0.889 5.955 1.00 96.00 185 LEU A O 1
ATOM 1456 N N . ASN A 1 186 ? -7.191 -1.181 6.642 1.00 94.50 186 ASN A N 1
ATOM 1457 C CA . ASN A 1 186 ? -8.535 -1.577 7.027 1.00 94.50 186 ASN A CA 1
ATOM 1458 C C . ASN A 1 186 ? -8.474 -2.354 8.330 1.00 94.50 186 ASN A C 1
ATOM 1460 O O . ASN A 1 186 ? -7.836 -3.403 8.409 1.00 94.50 186 ASN A O 1
ATOM 1464 N N . SER A 1 187 ? -9.122 -1.795 9.341 1.00 92.12 187 SER A N 1
ATOM 1465 C CA . SER A 1 187 ? -9.132 -2.285 10.704 1.00 92.12 187 SER A CA 1
ATOM 1466 C C . SER A 1 187 ? -10.556 -2.441 11.204 1.00 92.12 187 SER A C 1
ATOM 1468 O O . SER A 1 187 ? -11.392 -1.558 11.014 1.00 92.12 187 SER A O 1
ATOM 1470 N N . SER A 1 188 ? -10.795 -3.552 11.884 1.00 90.50 188 SER A N 1
ATOM 1471 C CA . SER A 1 188 ? -12.001 -3.870 12.620 1.00 90.50 188 SER A CA 1
ATOM 1472 C C . SER A 1 188 ? -11.597 -4.594 13.901 1.00 90.50 188 SER A C 1
ATOM 1474 O O . SER A 1 188 ? -11.078 -5.713 13.862 1.00 90.50 188 SER A O 1
ATOM 1476 N N . VAL A 1 189 ? -11.785 -3.937 15.042 1.00 88.81 189 VAL A N 1
ATOM 1477 C CA . VAL A 1 189 ? -11.436 -4.467 16.364 1.00 88.81 189 VAL A CA 1
ATOM 1478 C C . VAL A 1 189 ? -12.696 -4.581 17.206 1.00 88.81 189 VAL A C 1
ATOM 1480 O O . VAL A 1 189 ? -13.426 -3.603 17.381 1.00 88.81 189 VAL A O 1
ATOM 1483 N N . LEU A 1 190 ? -12.937 -5.771 17.747 1.00 87.06 190 LEU A N 1
ATOM 1484 C CA . LEU A 1 190 ? -14.085 -6.066 18.592 1.00 87.06 190 LEU A CA 1
ATOM 1485 C C . LEU A 1 190 ? -13.898 -5.490 20.002 1.00 87.06 190 LEU A C 1
ATOM 1487 O O . LEU A 1 190 ? -12.853 -5.666 20.636 1.00 87.06 190 LEU A O 1
ATOM 1491 N N . LEU A 1 191 ? -14.935 -4.823 20.503 1.00 83.06 191 LEU A N 1
ATOM 1492 C CA . LEU A 1 191 ? -14.990 -4.221 21.830 1.00 83.06 191 LEU A CA 1
ATOM 1493 C C . LEU A 1 191 ? -16.353 -4.504 22.506 1.00 83.06 191 LEU A C 1
ATOM 1495 O O . LEU A 1 191 ? -17.363 -4.562 21.810 1.00 83.06 191 LEU A O 1
ATOM 1499 N N . PRO A 1 192 ? -16.414 -4.641 23.845 1.00 78.06 192 PRO A N 1
ATOM 1500 C CA . PRO A 1 192 ? -15.274 -4.756 24.748 1.00 78.06 192 PRO A CA 1
ATOM 1501 C C . PRO A 1 192 ? -14.545 -6.093 24.545 1.00 78.06 192 PRO A C 1
ATOM 1503 O O . PRO A 1 192 ? -15.125 -7.074 24.079 1.00 78.06 192 PRO A O 1
ATOM 1506 N N . LYS A 1 193 ? -13.258 -6.136 24.906 1.00 76.69 193 LYS A N 1
ATOM 1507 C CA . LYS A 1 193 ? -12.486 -7.385 24.885 1.00 76.69 193 LYS A CA 1
ATOM 1508 C C . LYS A 1 193 ? -13.094 -8.355 25.901 1.00 76.69 193 LYS A C 1
ATOM 1510 O O . LYS A 1 193 ? -13.216 -8.006 27.072 1.00 76.69 193 LYS A O 1
ATOM 1515 N N . SER A 1 194 ? -13.491 -9.535 25.435 1.00 75.19 194 SER A N 1
ATOM 1516 C CA . SER A 1 194 ? -14.137 -10.576 26.238 1.00 75.19 194 SER A CA 1
ATOM 1517 C C . SER A 1 194 ? -13.588 -11.943 25.847 1.00 75.19 194 SER A C 1
ATOM 1519 O O . SER A 1 194 ? -13.435 -12.229 24.657 1.00 75.19 194 SER A O 1
ATOM 1521 N N . ASP A 1 195 ? -13.363 -12.798 26.843 1.00 73.88 195 ASP A N 1
ATOM 1522 C CA . ASP A 1 195 ? -12.971 -14.199 26.644 1.00 73.88 195 ASP A CA 1
ATOM 1523 C C . ASP A 1 195 ? -14.106 -15.024 26.015 1.00 73.88 195 ASP A C 1
ATOM 1525 O O . ASP A 1 195 ? -13.867 -16.038 25.362 1.00 73.88 195 ASP A O 1
ATOM 1529 N N . VAL A 1 196 ? -15.351 -14.560 26.171 1.00 77.00 196 VAL A N 1
ATOM 1530 C CA . VAL A 1 196 ? -16.556 -15.163 25.592 1.00 77.00 196 VAL A CA 1
ATOM 1531 C C . VAL A 1 196 ? -17.126 -14.191 24.566 1.00 77.00 196 VAL A C 1
ATOM 1533 O O . VAL A 1 196 ? -18.068 -13.447 24.843 1.00 77.00 196 VAL A O 1
ATOM 1536 N N . SER A 1 197 ? -16.493 -14.132 23.395 1.00 74.62 197 SER A N 1
ATOM 1537 C CA . SER A 1 197 ? -16.962 -13.284 22.299 1.00 74.62 197 SER A CA 1
ATOM 1538 C C . SER A 1 197 ? -17.992 -14.009 21.437 1.00 74.62 197 SER A C 1
ATOM 1540 O O . SER A 1 197 ? -17.781 -15.150 21.038 1.00 74.62 197 SER A O 1
ATOM 1542 N N . ILE A 1 198 ? -19.109 -13.334 21.152 1.00 79.31 198 ILE A N 1
ATOM 1543 C CA . ILE A 1 198 ? -20.156 -13.817 20.242 1.00 79.31 198 ILE A CA 1
ATOM 1544 C C . ILE A 1 198 ? -19.636 -13.784 18.805 1.00 79.31 198 ILE A C 1
ATOM 1546 O O . ILE A 1 198 ? -19.879 -14.705 18.028 1.00 79.31 198 ILE A O 1
ATOM 1550 N N . PHE A 1 199 ? -18.907 -12.721 18.459 1.00 78.69 199 PHE A N 1
ATOM 1551 C CA . PHE A 1 199 ? -18.259 -12.582 17.163 1.00 78.69 199 PHE A CA 1
ATOM 1552 C C . PHE A 1 199 ? -16.795 -12.997 17.251 1.00 78.69 199 PHE A C 1
ATOM 1554 O O . PHE A 1 199 ? -16.081 -12.651 18.192 1.00 78.69 199 PHE A O 1
ATOM 1561 N N . SER A 1 200 ? -16.332 -13.735 16.247 1.00 72.88 200 SER A N 1
ATOM 1562 C CA . SER A 1 200 ? -14.938 -14.142 16.156 1.00 72.88 200 SER A CA 1
ATOM 1563 C C . SER A 1 200 ? -14.086 -13.064 15.495 1.00 72.88 200 SER A C 1
ATOM 1565 O O . SER A 1 200 ? -14.357 -12.669 14.361 1.00 72.88 200 SER A O 1
ATOM 1567 N N . GLY A 1 201 ? -12.981 -12.726 16.155 1.00 70.56 201 GLY A N 1
ATOM 1568 C CA . GLY A 1 201 ? -11.800 -12.164 15.512 1.00 70.56 201 GLY A CA 1
ATOM 1569 C C . GLY A 1 201 ? -11.766 -10.643 15.392 1.00 70.56 201 GLY A C 1
ATOM 1570 O O . GLY A 1 201 ? -12.778 -9.962 15.262 1.00 70.56 201 GLY A O 1
ATOM 1571 N N . ASN A 1 202 ? -10.537 -10.135 15.407 1.00 84.75 202 ASN A N 1
ATOM 1572 C CA . ASN A 1 202 ? -10.197 -8.816 14.896 1.00 84.75 202 ASN A CA 1
ATOM 1573 C C . ASN A 1 202 ? -9.654 -8.998 13.482 1.00 84.75 202 ASN A C 1
ATOM 1575 O O . ASN A 1 202 ? -8.991 -9.996 13.193 1.00 84.75 202 ASN A O 1
ATOM 1579 N N . TYR A 1 203 ? -9.888 -8.019 12.624 1.00 87.75 203 TYR A N 1
ATOM 1580 C CA . TYR A 1 203 ? -9.331 -7.991 11.283 1.00 87.75 203 TYR A CA 1
ATOM 1581 C C . TYR A 1 203 ? -8.545 -6.705 11.109 1.00 87.75 203 TYR A C 1
ATOM 1583 O O . TYR A 1 203 ? -9.045 -5.618 11.387 1.00 87.75 203 TYR A O 1
ATOM 1591 N N . SER A 1 204 ? -7.288 -6.802 10.698 1.00 91.31 204 SER A N 1
ATOM 1592 C CA . SER A 1 204 ? -6.455 -5.624 10.478 1.00 91.31 204 SER A CA 1
ATOM 1593 C C . SER A 1 204 ? -5.460 -5.913 9.370 1.00 91.31 204 SER A C 1
ATOM 1595 O O . SER A 1 204 ? -4.696 -6.870 9.459 1.00 91.31 204 SER A O 1
ATOM 1597 N N . ILE A 1 205 ? -5.478 -5.086 8.330 1.00 94.25 205 ILE A N 1
ATOM 1598 C CA . ILE A 1 205 ? -4.533 -5.149 7.215 1.00 94.25 205 ILE A CA 1
ATOM 1599 C C . ILE A 1 205 ? -3.987 -3.753 6.968 1.00 94.25 205 ILE A C 1
ATOM 1601 O O . ILE A 1 205 ? -4.765 -2.816 6.803 1.00 94.25 205 ILE A O 1
ATOM 1605 N N . LEU A 1 206 ? -2.661 -3.647 6.893 1.00 96.25 206 LEU A N 1
ATOM 1606 C CA . LEU A 1 206 ? -1.932 -2.455 6.480 1.00 96.25 206 LEU A CA 1
ATOM 1607 C C . LEU A 1 206 ? -1.021 -2.849 5.320 1.00 96.25 206 LEU A C 1
ATOM 1609 O O . LEU A 1 206 ? -0.086 -3.629 5.493 1.00 96.25 206 LEU A O 1
ATOM 1613 N N . LYS A 1 207 ? -1.323 -2.322 4.137 1.00 96.62 207 LYS A N 1
ATOM 1614 C CA . LYS A 1 207 ? -0.662 -2.685 2.887 1.00 96.62 207 LYS A CA 1
ATOM 1615 C C . LYS A 1 207 ? -0.168 -1.444 2.163 1.00 96.62 207 LYS A C 1
ATOM 1617 O O . LYS A 1 207 ? -0.893 -0.457 2.049 1.00 96.62 207 LYS A O 1
ATOM 1622 N N . LEU A 1 208 ? 1.047 -1.523 1.639 1.00 97.06 208 LEU A N 1
ATOM 1623 C CA . LEU A 1 208 ? 1.628 -0.538 0.736 1.00 97.06 208 LEU A CA 1
ATOM 1624 C C . LEU A 1 208 ? 1.917 -1.197 -0.607 1.00 97.06 208 LEU A C 1
ATOM 1626 O O . LEU A 1 208 ? 2.552 -2.245 -0.668 1.00 97.06 208 LEU A O 1
ATOM 1630 N N . VAL A 1 209 ? 1.452 -0.582 -1.684 1.00 96.69 209 VAL A N 1
ATOM 1631 C CA . VAL A 1 209 ? 1.582 -1.106 -3.039 1.00 96.69 209 VAL A CA 1
ATOM 1632 C C . VAL A 1 209 ? 2.291 -0.085 -3.906 1.00 96.69 209 VAL A C 1
ATOM 1634 O O . VAL A 1 209 ? 1.916 1.085 -3.917 1.00 96.69 209 VAL A O 1
ATOM 1637 N N . TYR A 1 210 ? 3.278 -0.548 -4.665 1.00 96.12 210 TYR A N 1
ATOM 1638 C CA . TYR A 1 210 ? 3.857 0.190 -5.781 1.00 96.12 210 TYR A CA 1
ATOM 1639 C C . TYR A 1 210 ? 3.565 -0.597 -7.048 1.00 96.12 210 TYR A C 1
ATOM 1641 O O . TYR A 1 210 ? 3.858 -1.792 -7.106 1.00 96.12 210 TYR A O 1
ATOM 1649 N N . TYR A 1 211 ? 2.997 0.045 -8.059 1.00 95.31 211 TYR A N 1
ATOM 1650 C CA . TYR A 1 211 ? 2.709 -0.622 -9.322 1.00 95.31 211 TYR A CA 1
ATOM 1651 C C . TYR A 1 211 ? 2.877 0.312 -10.507 1.00 95.31 211 TYR A C 1
ATOM 1653 O O . TYR A 1 211 ? 2.677 1.519 -10.393 1.00 95.31 211 TYR A O 1
ATOM 1661 N N . ASN A 1 212 ? 3.222 -0.267 -11.651 1.00 95.00 212 ASN A N 1
ATOM 1662 C CA . ASN A 1 212 ? 3.260 0.422 -12.926 1.00 95.00 212 ASN A CA 1
ATOM 1663 C C . ASN A 1 212 ? 2.138 -0.128 -13.831 1.00 95.00 212 ASN A C 1
ATOM 1665 O O . ASN A 1 212 ? 2.225 -1.280 -14.272 1.00 95.00 212 ASN A O 1
ATOM 1669 N N . PRO A 1 213 ? 1.082 0.666 -14.103 1.00 91.81 213 PRO A N 1
ATOM 1670 C CA . PRO A 1 213 ? -0.026 0.259 -14.966 1.00 91.81 213 PRO A CA 1
ATOM 1671 C C . PRO A 1 213 ? 0.400 -0.154 -16.378 1.00 91.81 213 PRO A C 1
ATOM 1673 O O . PRO A 1 213 ? -0.246 -1.018 -16.968 1.00 91.81 213 PRO A O 1
ATOM 1676 N N . ASP A 1 214 ? 1.501 0.396 -16.898 1.00 91.00 214 ASP A N 1
ATOM 1677 C CA . ASP A 1 214 ? 1.994 0.109 -18.252 1.00 91.00 214 ASP A CA 1
ATOM 1678 C C . ASP A 1 214 ? 2.447 -1.349 -18.426 1.00 91.00 214 ASP A C 1
ATOM 1680 O O . ASP A 1 214 ? 2.583 -1.832 -19.547 1.00 91.00 214 ASP A O 1
ATOM 1684 N N . TYR A 1 215 ? 2.645 -2.075 -17.324 1.00 89.31 215 TYR A N 1
ATOM 1685 C CA . TYR A 1 215 ? 3.009 -3.492 -17.322 1.00 89.31 215 TYR A CA 1
ATOM 1686 C C . TYR A 1 215 ? 1.904 -4.383 -16.733 1.00 89.31 215 TYR A C 1
ATOM 1688 O O . TYR A 1 215 ? 2.147 -5.555 -16.453 1.00 89.31 215 TYR A O 1
ATOM 1696 N N . MET A 1 216 ? 0.684 -3.865 -16.548 1.00 85.56 216 MET A N 1
ATOM 1697 C CA . MET A 1 216 ? -0.451 -4.595 -15.965 1.00 85.56 216 MET A CA 1
ATOM 1698 C C . MET A 1 216 ? -1.279 -5.349 -17.025 1.00 85.56 216 MET A C 1
ATOM 1700 O O . MET A 1 216 ? -2.509 -5.339 -16.991 1.00 85.56 216 MET A O 1
ATOM 1704 N N . TYR A 1 217 ? -0.630 -6.005 -17.989 1.00 79.88 217 TYR A N 1
ATOM 1705 C CA . TYR A 1 217 ? -1.323 -6.733 -19.054 1.00 79.88 217 TYR A CA 1
ATOM 1706 C C . TYR A 1 217 ? -1.125 -8.241 -18.906 1.00 79.88 217 TYR A C 1
ATOM 1708 O O . TYR A 1 217 ? -0.003 -8.730 -18.777 1.00 79.88 217 TYR A O 1
ATOM 1716 N N . SER A 1 218 ? -2.229 -8.988 -18.960 1.00 67.94 218 SER A N 1
ATOM 1717 C CA . SER A 1 218 ? -2.200 -10.427 -19.210 1.00 67.94 218 SER A CA 1
ATOM 1718 C C . SER A 1 218 ? -2.810 -10.701 -20.577 1.00 67.94 218 SER A C 1
ATOM 1720 O O . SER A 1 218 ? -3.869 -10.188 -20.926 1.00 67.94 218 SER A O 1
ATOM 1722 N N . SER A 1 219 ? -2.108 -11.514 -21.348 1.00 64.75 219 SER A N 1
ATOM 1723 C CA . SER A 1 219 ? -2.535 -12.079 -22.622 1.00 64.75 219 SER A CA 1
ATOM 1724 C C . SER A 1 219 ? -3.518 -13.246 -22.461 1.00 64.75 219 SER A C 1
ATOM 1726 O O . SER A 1 219 ? -4.027 -13.758 -23.458 1.00 64.75 219 SER A O 1
ATOM 1728 N N . SER A 1 220 ? -3.814 -13.660 -21.222 1.00 63.81 220 SER A N 1
ATOM 1729 C CA . SER A 1 220 ? -4.766 -14.732 -20.951 1.00 63.81 220 SER A CA 1
ATOM 1730 C C . SER A 1 220 ? -6.206 -14.262 -21.208 1.00 63.81 220 SER A C 1
ATOM 1732 O O . SER A 1 220 ? -6.623 -13.241 -20.650 1.00 63.81 220 SER A O 1
ATOM 1734 N N . PRO A 1 221 ? -6.993 -14.978 -22.033 1.00 59.91 221 PRO A N 1
ATOM 1735 C CA . PRO A 1 221 ? -8.401 -14.659 -22.220 1.00 59.91 221 PRO A CA 1
ATOM 1736 C C . PRO A 1 221 ? -9.144 -14.764 -20.884 1.00 59.91 221 PRO A C 1
ATOM 1738 O O . PRO A 1 221 ? -8.882 -15.664 -20.081 1.00 59.91 221 PRO A O 1
ATOM 1741 N N . ALA A 1 222 ? -10.076 -13.838 -20.643 1.00 63.41 222 ALA A N 1
ATOM 1742 C CA . ALA A 1 222 ? -10.909 -13.867 -19.447 1.00 63.41 222 ALA A CA 1
ATOM 1743 C C . ALA A 1 222 ? -11.592 -15.244 -19.319 1.00 63.41 222 ALA A C 1
ATOM 1745 O O . ALA A 1 222 ? -12.087 -15.764 -20.328 1.00 63.41 222 ALA A O 1
ATOM 1746 N N . PRO A 1 223 ? -11.623 -15.849 -18.116 1.00 70.94 223 PRO A N 1
ATOM 1747 C CA . PRO A 1 223 ? -12.332 -17.101 -17.925 1.00 70.94 223 PRO A CA 1
ATOM 1748 C C . PRO A 1 223 ? -13.805 -16.912 -18.319 1.00 70.94 223 PRO A C 1
ATOM 1750 O O . PRO A 1 223 ? -14.370 -15.840 -18.076 1.00 70.94 223 PRO A O 1
ATOM 1753 N N . PRO A 1 224 ? -14.432 -17.921 -18.948 1.00 73.62 224 PRO A N 1
ATOM 1754 C CA . PRO A 1 224 ? -15.837 -17.842 -19.317 1.00 73.62 224 PRO A CA 1
ATOM 1755 C C . PRO A 1 224 ? -16.671 -17.555 -18.066 1.00 73.62 224 PRO A C 1
ATOM 1757 O O . PRO A 1 224 ? -16.424 -18.132 -17.006 1.00 73.62 224 PRO A O 1
ATOM 1760 N N . SER A 1 225 ? -17.641 -16.647 -18.182 1.00 73.50 225 SER A N 1
ATOM 1761 C CA . SER A 1 225 ? -18.555 -16.317 -17.090 1.00 73.50 225 SER A CA 1
ATOM 1762 C C . SER A 1 225 ? -19.276 -17.585 -16.640 1.00 73.50 225 SER A C 1
ATOM 1764 O O . SER A 1 225 ? -20.116 -18.113 -17.368 1.00 73.50 225 SER A O 1
ATOM 1766 N N . GLN A 1 226 ? -18.921 -18.092 -15.464 1.00 73.38 226 GLN A N 1
ATOM 1767 C CA . GLN A 1 226 ? -19.612 -19.217 -14.859 1.00 73.38 226 GLN A CA 1
ATOM 1768 C C . GLN A 1 226 ? -20.913 -18.684 -14.256 1.00 73.38 226 GLN A C 1
ATOM 1770 O O . GLN A 1 226 ? -20.880 -17.768 -13.432 1.00 73.38 226 GLN A O 1
ATOM 1775 N N . GLU A 1 227 ? -22.056 -19.209 -14.696 1.00 76.00 227 GLU A N 1
ATOM 1776 C CA . GLU A 1 227 ? -23.334 -18.922 -14.047 1.00 76.00 227 GLU A CA 1
ATOM 1777 C C . GLU A 1 227 ? -23.245 -19.419 -12.603 1.00 76.00 227 GLU A C 1
ATOM 1779 O O . GLU A 1 227 ? -23.060 -20.611 -12.345 1.00 76.00 227 GLU A O 1
ATOM 1784 N N . LEU A 1 228 ? -23.273 -18.482 -11.655 1.00 74.56 228 LEU A N 1
ATOM 1785 C CA . LEU A 1 228 ? -23.299 -18.816 -10.240 1.00 74.56 228 LEU A CA 1
ATOM 1786 C C . LEU A 1 228 ? -24.677 -19.413 -9.923 1.00 74.56 228 LEU A C 1
ATOM 1788 O O . LEU A 1 228 ? -25.682 -18.805 -10.311 1.00 74.56 228 LEU A O 1
ATOM 1792 N N . PRO A 1 229 ? -24.744 -20.561 -9.222 1.00 76.69 229 PRO A N 1
ATOM 1793 C CA . PRO A 1 229 ? -26.013 -21.115 -8.782 1.00 76.69 229 PRO A CA 1
ATOM 1794 C C . PRO A 1 229 ? -26.740 -20.091 -7.915 1.00 76.69 229 PRO A C 1
ATOM 1796 O O . PRO A 1 229 ? -26.135 -19.321 -7.158 1.00 76.69 229 PRO A O 1
ATOM 1799 N N . SER A 1 230 ? -28.056 -20.059 -8.066 1.00 79.50 230 SER A N 1
ATOM 1800 C CA . SER A 1 230 ? -28.899 -19.118 -7.345 1.00 79.50 230 SER A CA 1
ATOM 1801 C C . SER A 1 230 ? -28.796 -19.362 -5.838 1.00 79.50 230 SER A C 1
ATOM 1803 O O . SER A 1 230 ? -28.767 -20.503 -5.386 1.00 79.50 230 SER A O 1
ATOM 1805 N N . ILE A 1 231 ? -28.831 -18.299 -5.027 1.00 76.50 231 ILE A N 1
ATOM 1806 C CA . ILE A 1 231 ? -28.921 -18.418 -3.557 1.00 76.50 231 ILE A CA 1
ATOM 1807 C C . ILE A 1 231 ? -30.165 -19.211 -3.106 1.00 76.50 231 ILE A C 1
ATOM 1809 O O . ILE A 1 231 ? -30.231 -19.681 -1.976 1.00 76.50 231 ILE A O 1
ATOM 1813 N N . PHE A 1 232 ? -31.148 -19.388 -3.991 1.00 73.56 232 PHE A N 1
ATOM 1814 C CA . PHE A 1 232 ? -32.333 -20.209 -3.749 1.00 73.56 232 PHE A CA 1
ATOM 1815 C C . PHE A 1 232 ? -32.112 -21.714 -3.984 1.00 73.56 232 PHE A C 1
ATOM 1817 O O . PHE A 1 232 ? -33.008 -22.494 -3.691 1.00 73.56 232 PHE A O 1
ATOM 1824 N N . GLU A 1 233 ? -30.950 -22.134 -4.491 1.00 69.62 233 GLU A N 1
ATOM 1825 C CA . GLU A 1 233 ? -30.596 -23.549 -4.710 1.00 69.62 233 GLU A CA 1
ATOM 1826 C C . GLU A 1 233 ? -29.812 -24.165 -3.535 1.00 69.62 233 GLU A C 1
ATOM 1828 O O . GLU A 1 233 ? -29.535 -25.362 -3.538 1.00 69.62 233 GLU A O 1
ATOM 1833 N N . ILE A 1 234 ? -29.450 -23.362 -2.527 1.00 66.38 234 ILE A N 1
ATOM 1834 C CA . ILE A 1 234 ? -28.672 -23.779 -1.344 1.00 66.38 234 ILE A CA 1
ATOM 1835 C C . ILE A 1 234 ? -29.514 -23.932 -0.061 1.00 66.38 234 ILE A C 1
ATOM 1837 O O . ILE A 1 234 ? -28.938 -24.030 1.024 1.00 66.38 234 ILE A O 1
ATOM 1841 N N . TYR A 1 235 ? -30.848 -23.977 -0.168 1.00 52.41 235 TYR A N 1
ATOM 1842 C CA . TYR A 1 235 ? -31.773 -24.213 0.953 1.00 52.41 235 TYR A CA 1
ATOM 1843 C C . TYR A 1 235 ? -32.703 -25.399 0.706 1.00 52.41 235 TYR A C 1
ATOM 1845 O O . TYR A 1 235 ? -33.249 -25.497 -0.415 1.00 52.41 235 TYR A O 1
#